Protein AF-0000000083316008 (afdb_homodimer)

Secondary structure (DSSP, 8-state):
--SEEEEE--S-HHHHTTHHHHHHHHHHHT-EEEEEEEEPPGGGS--SSS------HHHHHHHHHHHHHHHHHHHHHHHHTT-EEEEEEEES-HHHHHHHHHHHTT-SEEEEEE----SSTT--S-HHHHHHHHH--S-EEEEE-----/--SEEEEE--S-HHHHTTHHHHHHHHHHHT-EEEEEEEE--GGGS--SSS------HHHHHHHHHHHHHHHHHHHHHHHHTT-EEEEEEEES-HHHHHHHHHHHTT-SEEEEEE----SSS---S-HHHHHHHHH--S-EEEEE-----

Organism: NCBI:txid1204385

Foldseek 3Di:
DFAEEEQEDALDPQFCVQVVVVLVVCVVVVHEYEYEYEAEQPCVVPDPDPCSDCSPPVVSVVSQVVQQVSQVVVCVVSVVVVHHYDYYYYYDDQQVVSQVCCVVVVGQEYETEAECPPDDDDDQGDPNRVSCVVDPPHHYHYDYRPPPD/DFAEEEQEDALDPQFCVQVVVVLVVCVVVVHEYEYEYEAEQPCVVPDPDPCSPCSPPVVSVVSQVVQQVSQVVVCVVSVVVVHHYDYYYYYDDQQVVSQVCCVVVVGQEYETEAECPPDDDPPQGPPNRVSCVVDPPHHYHYDYRPPPD

Solvent-accessible surface area (backbone atoms only — not comparable to full-atom values): 16008 Å² total; per-residue (Å²): 132,47,52,27,35,35,31,63,40,80,86,45,73,54,35,51,66,32,48,66,57,49,50,53,49,27,64,56,52,66,12,35,36,36,39,33,32,59,45,64,62,63,70,81,65,64,64,88,71,79,80,66,67,75,71,42,66,64,56,56,48,50,50,51,50,51,49,44,54,55,35,44,51,52,26,51,57,36,41,75,69,73,31,54,52,40,58,45,75,48,76,35,61,54,48,62,46,52,54,50,50,35,58,75,66,61,40,41,29,39,42,35,37,23,44,45,56,74,67,78,83,78,50,30,48,37,70,55,51,44,46,40,62,48,62,52,87,47,34,32,39,39,33,56,36,73,72,78,124,130,48,53,27,36,36,30,63,40,79,86,44,72,54,35,50,66,32,47,68,58,49,51,53,48,27,63,55,53,67,12,37,35,36,40,32,34,61,44,64,61,61,69,80,65,64,62,87,68,80,76,65,67,74,68,42,67,63,56,54,49,48,51,50,50,51,51,45,53,55,35,44,51,51,25,51,56,35,42,74,69,71,32,53,50,41,59,44,76,46,76,36,60,54,48,62,46,54,53,50,48,35,59,74,67,61,39,41,27,40,41,34,37,24,44,47,55,77,65,91,64,83,51,30,48,39,70,56,52,44,47,39,62,47,63,51,85,46,34,34,40,38,34,56,36,73,71,78,124

pLDDT: mean 86.22, std 18.81, range [34.69, 98.94]

InterPro domains:
  IPR006015 Universal stress protein A family [PR01438] (2-20)
  IPR006015 Universal stress protein A family [PR01438] (104-116)
  IPR006015 Universal stress protein A family [PR01438] (122-144)
  IPR006016 UspA [PF00582] (1-144)
  IPR014729 Rossmann-like alpha/beta/alpha sandwich fold [G3DSA:3.40.50.620] (1-144)

Radius of gyration: 21.7 Å; Cα contacts (8 Å, |Δi|>4): 550; chains: 2; bounding box: 51×71×41 Å

Structure (mmCIF, N/CA/C/O backbone):
data_AF-0000000083316008-model_v1
#
loop_
_entity.id
_entity.type
_entity.pdbx_description
1 polymer 'Universal stress protein'
#
loop_
_atom_site.group_PDB
_atom_site.id
_atom_site.type_symbol
_atom_site.label_atom_id
_atom_site.label_alt_id
_atom_site.label_comp_id
_atom_site.label_asym_id
_atom_site.label_entity_id
_atom_site.label_seq_id
_atom_site.pdbx_PDB_ins_code
_atom_site.Cartn_x
_atom_site.Cartn_y
_atom_site.Cartn_z
_atom_site.occupancy
_atom_site.B_iso_or_equiv
_atom_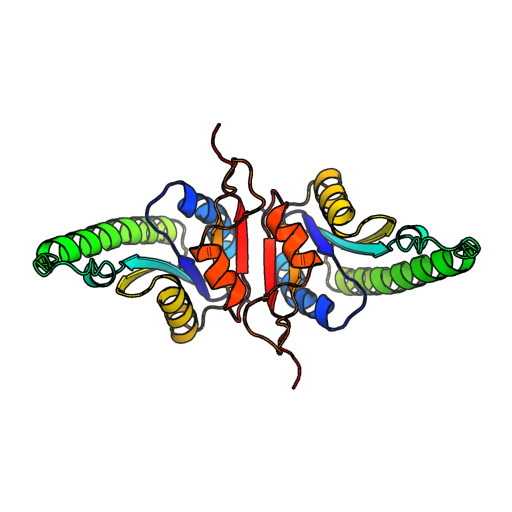site.auth_seq_id
_atom_site.auth_comp_id
_atom_site.auth_asym_id
_atom_site.auth_atom_id
_atom_site.pdbx_PDB_model_num
ATOM 1 N N . MET A 1 1 ? -14.281 -0.922 -6.809 1 92.69 1 MET A N 1
ATOM 2 C CA . MET A 1 1 ? -12.93 -0.471 -7.098 1 92.69 1 MET A CA 1
ATOM 3 C C . MET A 1 1 ? -11.938 -1.624 -6.992 1 92.69 1 MET A C 1
ATOM 5 O O . MET A 1 1 ? -11.141 -1.849 -7.906 1 92.69 1 MET A O 1
ATOM 9 N N . TYR A 1 2 ? -11.992 -2.449 -5.984 1 97.56 2 TYR A N 1
ATOM 10 C CA . TYR A 1 2 ? -11.086 -3.572 -5.781 1 97.56 2 TYR A CA 1
ATOM 11 C C . TYR A 1 2 ? -11.805 -4.898 -5.984 1 97.56 2 TYR A C 1
ATOM 13 O O . TYR A 1 2 ? -12.039 -5.641 -5.027 1 97.56 2 TYR A O 1
ATOM 21 N N . HIS A 1 3 ? -12 -5.266 -7.273 1 98.38 3 HIS A N 1
ATOM 22 C CA . HIS A 1 3 ? -12.766 -6.461 -7.613 1 98.38 3 HIS A CA 1
ATOM 23 C C . HIS A 1 3 ? -11.922 -7.719 -7.449 1 98.38 3 HIS A C 1
ATOM 25 O O . HIS A 1 3 ? -12.43 -8.758 -7.027 1 98.38 3 HIS A O 1
ATOM 31 N N . THR A 1 4 ? -10.703 -7.578 -7.816 1 98.88 4 THR A N 1
ATOM 32 C CA . THR A 1 4 ? -9.781 -8.703 -7.703 1 98.88 4 THR A CA 1
ATOM 33 C C . THR A 1 4 ? -8.531 -8.305 -6.918 1 98.88 4 THR A C 1
ATOM 35 O O . THR A 1 4 ? -7.84 -7.355 -7.285 1 98.88 4 THR A O 1
ATOM 38 N N . ILE A 1 5 ? -8.219 -9.023 -5.859 1 98.94 5 ILE A N 1
ATOM 39 C CA . ILE A 1 5 ? -7.055 -8.789 -5.008 1 98.94 5 ILE A CA 1
ATOM 40 C C . ILE A 1 5 ? -6.074 -9.953 -5.145 1 98.94 5 ILE A C 1
ATOM 42 O O . ILE A 1 5 ? -6.449 -11.117 -4.973 1 98.94 5 ILE A O 1
ATOM 46 N N . LEU A 1 6 ? -4.855 -9.633 -5.504 1 98.94 6 LEU A N 1
ATOM 47 C CA . LEU A 1 6 ? -3.793 -10.633 -5.566 1 98.94 6 LEU A CA 1
ATOM 48 C C . LEU A 1 6 ? -2.975 -10.633 -4.281 1 98.94 6 LEU A C 1
ATOM 50 O O . LEU A 1 6 ? -2.537 -9.578 -3.814 1 98.94 6 LEU A O 1
ATOM 54 N N . VAL A 1 7 ? -2.775 -11.82 -3.75 1 98.88 7 VAL A N 1
ATOM 55 C CA . VAL A 1 7 ? -2.051 -11.984 -2.494 1 98.88 7 VAL A CA 1
ATOM 56 C C . VAL A 1 7 ? -0.916 -12.984 -2.678 1 98.88 7 VAL A C 1
ATOM 58 O O . VAL A 1 7 ? -1.117 -14.195 -2.527 1 98.88 7 VAL A O 1
ATOM 61 N N . PRO A 1 8 ? 0.265 -12.453 -2.994 1 98.5 8 PRO A N 1
ATOM 62 C CA . PRO A 1 8 ? 1.419 -13.359 -3.018 1 98.5 8 PRO A CA 1
ATOM 63 C C . PRO A 1 8 ? 1.787 -13.883 -1.631 1 98.5 8 PRO A C 1
ATOM 65 O O . PRO A 1 8 ? 1.911 -13.094 -0.685 1 98.5 8 PRO A O 1
ATOM 68 N N . LEU A 1 9 ? 1.933 -15.195 -1.545 1 98.06 9 LEU A N 1
ATOM 69 C CA . LEU A 1 9 ? 2.273 -15.867 -0.297 1 98.06 9 LEU A CA 1
ATOM 70 C C . LEU A 1 9 ? 3.379 -16.891 -0.517 1 98.06 9 LEU A C 1
ATOM 72 O O . LEU A 1 9 ? 3.523 -17.422 -1.617 1 98.06 9 LEU A O 1
ATOM 76 N N . ASP A 1 10 ? 4.129 -17.156 0.588 1 94.56 10 ASP A N 1
ATOM 77 C CA . ASP A 1 10 ? 5.195 -18.141 0.486 1 94.56 10 ASP A CA 1
ATOM 78 C C . ASP A 1 10 ? 5.047 -19.219 1.554 1 94.56 10 ASP A C 1
ATOM 80 O O . ASP A 1 10 ? 5.961 -20.016 1.763 1 94.56 10 ASP A O 1
ATOM 84 N N . GLY A 1 11 ? 3.943 -19.188 2.264 1 95.56 11 GLY A N 1
ATOM 85 C CA . GLY A 1 11 ? 3.676 -20.188 3.291 1 95.56 11 GLY A CA 1
ATOM 86 C C . GLY A 1 11 ? 4.191 -19.781 4.66 1 95.56 11 GLY A C 1
ATOM 87 O O . GLY A 1 11 ? 3.979 -20.5 5.641 1 95.56 11 GLY A O 1
ATOM 88 N N . SER A 1 12 ? 4.859 -18.625 4.758 1 92.69 12 SER A N 1
ATOM 89 C CA . SER A 1 12 ? 5.402 -18.172 6.039 1 92.69 12 SER A CA 1
ATOM 90 C C . SER A 1 12 ? 4.363 -17.406 6.84 1 92.69 12 SER A C 1
ATOM 92 O O . SER A 1 12 ? 3.459 -16.797 6.27 1 92.69 12 SER A O 1
ATOM 94 N N . LYS A 1 13 ? 4.461 -17.453 8.125 1 93.06 13 LYS A N 1
ATOM 95 C CA . LYS A 1 13 ? 3.588 -16.703 9.008 1 93.06 13 LYS A CA 1
ATOM 96 C C . LYS A 1 13 ? 3.705 -15.203 8.75 1 93.06 13 LYS A C 1
ATOM 98 O O . LYS A 1 13 ? 2.727 -14.469 8.875 1 93.06 13 LYS A O 1
ATOM 103 N N . ARG A 1 14 ? 4.859 -14.852 8.359 1 90.81 14 ARG A N 1
ATOM 104 C CA . ARG A 1 14 ? 5.09 -13.445 8.062 1 90.81 14 ARG A CA 1
ATOM 105 C C . ARG A 1 14 ? 4.238 -12.984 6.883 1 90.81 14 ARG A C 1
ATOM 107 O O . ARG A 1 14 ? 3.584 -11.945 6.949 1 90.81 14 ARG A O 1
ATOM 114 N N . ALA A 1 15 ? 4.289 -13.75 5.824 1 94.31 15 ALA A N 1
ATOM 115 C CA . ALA A 1 15 ? 3.496 -13.406 4.648 1 94.31 15 ALA A CA 1
ATOM 116 C C . ALA A 1 15 ? 2.004 -13.414 4.969 1 94.31 15 ALA A C 1
ATOM 118 O O . ALA A 1 15 ? 1.243 -12.602 4.434 1 94.31 15 ALA A O 1
ATOM 119 N N . GLU A 1 16 ? 1.632 -14.258 5.887 1 96.75 16 GLU A N 1
ATOM 120 C CA . GLU A 1 16 ? 0.22 -14.438 6.211 1 96.75 16 GLU A CA 1
ATOM 121 C C . GLU A 1 16 ? -0.312 -13.25 7.012 1 96.75 16 GLU A C 1
ATOM 123 O O . GLU A 1 16 ? -1.525 -13.094 7.168 1 96.75 16 GLU A O 1
ATOM 128 N N . MET A 1 17 ? 0.53 -12.422 7.484 1 95.06 17 MET A N 1
ATOM 129 C CA . MET A 1 17 ? 0.102 -11.289 8.297 1 95.06 17 MET A CA 1
ATOM 130 C C . MET A 1 17 ? -0.78 -10.344 7.488 1 95.06 17 MET A C 1
ATOM 132 O O . MET A 1 17 ? -1.49 -9.508 8.055 1 95.06 17 MET A O 1
ATOM 136 N N . ILE A 1 18 ? -0.773 -10.484 6.191 1 97.06 18 ILE A N 1
ATOM 137 C CA . ILE A 1 18 ? -1.568 -9.625 5.316 1 97.06 18 ILE A CA 1
ATOM 138 C C . ILE A 1 18 ? -3.012 -10.125 5.281 1 97.06 18 ILE A C 1
ATOM 140 O O . ILE A 1 18 ? -3.916 -9.398 4.867 1 97.06 18 ILE A O 1
ATOM 144 N N . LEU A 1 19 ? -3.285 -11.359 5.715 1 98.31 19 LEU A N 1
ATOM 145 C CA . LEU A 1 19 ? -4.539 -12.039 5.434 1 98.31 19 LEU A CA 1
ATOM 146 C C . LEU A 1 19 ? -5.707 -11.344 6.121 1 98.31 19 LEU A C 1
ATOM 148 O O . LEU A 1 19 ? -6.777 -11.18 5.531 1 98.31 19 LEU A O 1
ATOM 152 N N . PRO A 1 20 ? -5.566 -10.867 7.398 1 98 20 PRO A N 1
ATOM 153 C CA . PRO A 1 20 ? -6.688 -10.133 7.992 1 98 20 PRO A CA 1
ATOM 154 C C . PRO A 1 20 ? -7.066 -8.891 7.195 1 98 20 PRO A C 1
ATOM 156 O O . PRO A 1 20 ? -8.25 -8.547 7.102 1 98 20 PRO A O 1
ATOM 159 N N . HIS A 1 21 ? -6.09 -8.227 6.641 1 98.25 21 HIS A N 1
ATOM 160 C CA . HIS A 1 21 ? -6.359 -7.055 5.812 1 98.25 21 HIS A CA 1
ATOM 161 C C . HIS A 1 21 ? -7.066 -7.441 4.52 1 98.25 21 HIS A C 1
ATOM 163 O O . HIS A 1 21 ? -7.996 -6.758 4.086 1 98.25 21 HIS A O 1
ATOM 169 N N . VAL A 1 22 ? -6.621 -8.523 3.928 1 98.81 22 VAL A N 1
ATOM 170 C CA . VAL A 1 22 ? -7.227 -9.023 2.695 1 98.81 22 VAL A CA 1
ATOM 171 C C . VAL A 1 22 ? -8.68 -9.422 2.953 1 98.81 22 VAL A C 1
ATOM 173 O O . VAL A 1 22 ? -9.562 -9.102 2.158 1 98.81 22 VAL A O 1
ATOM 176 N N . GLU A 1 23 ? -8.891 -10.055 4.074 1 98.75 23 GLU A N 1
ATOM 177 C CA . GLU A 1 23 ? -10.25 -10.438 4.445 1 98.75 23 GLU A CA 1
ATOM 178 C C . GLU A 1 23 ? -11.148 -9.211 4.59 1 98.75 23 GLU A C 1
ATOM 180 O O . GLU A 1 23 ? -12.258 -9.188 4.051 1 98.75 23 GLU A O 1
ATOM 185 N N . ALA A 1 24 ? -10.734 -8.258 5.293 1 98.56 24 ALA A N 1
ATOM 186 C CA . ALA A 1 24 ? -11.5 -7.027 5.5 1 98.56 24 ALA A CA 1
ATOM 187 C C . ALA A 1 24 ? -11.797 -6.34 4.168 1 98.56 24 ALA A C 1
ATOM 189 O O . ALA A 1 24 ? -12.93 -5.934 3.918 1 98.56 24 ALA A O 1
ATOM 190 N N . MET A 1 25 ? -10.773 -6.258 3.309 1 98.69 25 MET A N 1
ATOM 191 C CA . MET A 1 25 ? -10.938 -5.633 1.998 1 98.69 25 MET A CA 1
ATOM 192 C C . MET A 1 25 ? -11.93 -6.41 1.142 1 98.69 25 MET A C 1
ATOM 194 O O . MET A 1 25 ? -12.805 -5.82 0.506 1 98.69 25 MET A O 1
ATOM 198 N N . ALA A 1 26 ? -11.742 -7.684 1.143 1 98.75 26 ALA A N 1
ATOM 199 C CA . ALA A 1 26 ? -12.594 -8.531 0.306 1 98.75 26 ALA A CA 1
ATOM 200 C C . ALA A 1 26 ? -14.055 -8.422 0.729 1 98.75 26 ALA A C 1
ATOM 202 O O . ALA A 1 26 ? -14.953 -8.398 -0.117 1 98.75 26 ALA A O 1
ATOM 203 N N . HIS A 1 27 ? -14.266 -8.375 2.033 1 98.44 27 HIS A N 1
ATOM 204 C CA . HIS A 1 27 ? -15.633 -8.203 2.529 1 98.44 27 HIS A CA 1
ATOM 205 C C . HIS A 1 27 ? -16.188 -6.84 2.15 1 98.44 27 HIS A C 1
ATOM 207 O O . HIS A 1 27 ? -17.312 -6.734 1.664 1 98.44 27 HIS A O 1
ATOM 213 N N . ALA A 1 28 ? -15.445 -5.859 2.352 1 98.25 28 ALA A N 1
ATOM 214 C CA . ALA A 1 28 ? -15.906 -4.488 2.141 1 98.25 28 ALA A CA 1
ATOM 215 C C . ALA A 1 28 ? -16.219 -4.234 0.666 1 98.25 28 ALA A C 1
ATOM 217 O O . ALA A 1 28 ? -17.156 -3.514 0.335 1 98.25 28 ALA A O 1
ATOM 218 N N . PHE A 1 29 ? -15.445 -4.891 -0.216 1 98.5 29 PHE A N 1
ATOM 219 C CA . PHE A 1 29 ? -15.555 -4.57 -1.634 1 98.5 29 PHE A CA 1
ATOM 220 C C . PHE A 1 29 ? -16.156 -5.734 -2.408 1 98.5 29 PHE A C 1
ATOM 222 O O . PHE A 1 29 ? -16.297 -5.672 -3.631 1 98.5 29 PHE A O 1
ATOM 229 N N . GLN A 1 30 ? -16.438 -6.848 -1.621 1 98.5 30 GLN A N 1
ATOM 230 C CA . GLN A 1 30 ? -16.938 -8.062 -2.27 1 98.5 30 GLN A CA 1
ATOM 231 C C . GLN A 1 30 ? -15.969 -8.531 -3.357 1 98.5 30 GLN A C 1
ATOM 233 O O . GLN A 1 30 ? -16.391 -8.828 -4.477 1 98.5 30 GLN A O 1
ATOM 238 N N . SER A 1 31 ? -14.789 -8.58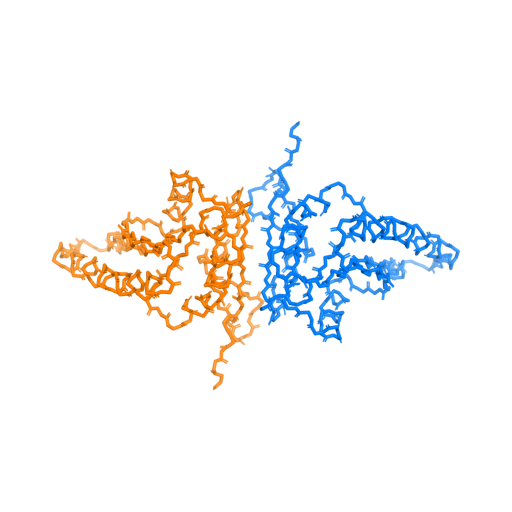6 -3.033 1 98.81 31 SER A N 1
ATOM 239 C CA . SER A 1 31 ? -13.711 -8.875 -3.973 1 98.81 31 SER A CA 1
ATOM 240 C C . SER A 1 31 ? -13.508 -10.383 -4.125 1 98.81 31 SER A C 1
ATOM 242 O O . SER A 1 31 ? -13.836 -11.156 -3.221 1 98.81 31 SER A O 1
ATOM 244 N N . LYS A 1 32 ? -12.969 -10.758 -5.289 1 98.88 32 LYS A N 1
ATOM 245 C CA . LYS A 1 32 ? -12.32 -12.055 -5.461 1 98.88 32 LYS A CA 1
ATOM 246 C C . LYS A 1 32 ? -10.859 -11.992 -5.02 1 98.88 32 LYS A C 1
ATOM 248 O O . LYS A 1 32 ? -10.148 -11.039 -5.336 1 98.88 32 LYS A O 1
ATOM 253 N N . VAL A 1 33 ? -10.461 -13 -4.281 1 98.94 33 VAL A N 1
ATOM 254 C CA . VAL A 1 33 ? -9.086 -13.039 -3.811 1 98.94 33 VAL A CA 1
ATOM 255 C C . VAL A 1 33 ? -8.32 -14.141 -4.543 1 98.94 33 VAL A C 1
ATOM 257 O O . VAL A 1 33 ? -8.805 -15.273 -4.656 1 98.94 33 VAL A O 1
ATOM 260 N N . ILE A 1 34 ? -7.172 -13.789 -5.082 1 98.94 34 ILE A N 1
ATOM 261 C CA . ILE A 1 34 ? -6.266 -14.766 -5.676 1 98.94 34 ILE A CA 1
ATOM 262 C C . ILE A 1 34 ? -5.043 -14.945 -4.781 1 98.94 34 ILE A C 1
ATOM 264 O O . ILE A 1 34 ? -4.227 -14.023 -4.645 1 98.94 34 ILE A O 1
ATOM 268 N N . PHE A 1 35 ? -4.977 -16.094 -4.152 1 98.94 35 PHE A N 1
ATOM 269 C CA . PHE A 1 35 ? -3.758 -16.469 -3.445 1 98.94 35 PHE A CA 1
ATOM 270 C C . PHE A 1 35 ? -2.727 -17.031 -4.41 1 98.94 35 PHE A C 1
ATOM 272 O O . PHE A 1 35 ? -3.014 -17.984 -5.141 1 98.94 35 PHE A O 1
ATOM 279 N N . LEU A 1 36 ? -1.545 -16.469 -4.391 1 98.94 36 LEU A N 1
ATOM 280 C CA . LEU A 1 36 ? -0.515 -16.891 -5.328 1 98.94 36 LEU A CA 1
ATOM 281 C C . LEU A 1 36 ? 0.75 -17.328 -4.594 1 98.94 36 LEU A C 1
ATOM 283 O O . LEU A 1 36 ? 1.229 -16.609 -3.709 1 98.94 36 LEU A O 1
ATOM 287 N N . GLN A 1 37 ? 1.243 -18.438 -4.918 1 98.75 37 GLN A N 1
ATOM 288 C CA . GLN A 1 37 ? 2.607 -18.812 -4.551 1 98.75 37 GLN A CA 1
ATOM 289 C C . GLN A 1 37 ? 3.436 -19.141 -5.789 1 98.75 37 GLN A C 1
ATOM 291 O O . GLN A 1 37 ? 2.994 -19.906 -6.648 1 98.75 37 GLN A O 1
ATOM 296 N N . VAL A 1 38 ? 4.547 -18.562 -5.844 1 97.75 38 VAL A N 1
ATOM 297 C CA . VAL A 1 38 ? 5.461 -18.766 -6.965 1 97.75 38 VAL A CA 1
ATOM 298 C C . VAL A 1 38 ? 6.613 -19.672 -6.531 1 97.75 38 VAL A C 1
ATOM 300 O O . VAL A 1 38 ? 7.254 -19.422 -5.508 1 97.75 38 VAL A O 1
ATOM 303 N N . ILE A 1 39 ? 6.824 -20.703 -7.227 1 94.94 39 ILE A N 1
ATOM 304 C CA . ILE A 1 39 ? 7.922 -21.625 -6.977 1 94.94 39 ILE A CA 1
ATOM 305 C C . ILE A 1 39 ? 9.055 -21.359 -7.965 1 94.94 39 ILE A C 1
ATOM 307 O O . ILE A 1 39 ? 8.867 -21.438 -9.18 1 94.94 39 ILE A O 1
ATOM 311 N N . GLU A 1 40 ? 10.172 -20.953 -7.434 1 87.88 40 GLU A N 1
ATOM 312 C CA . GLU A 1 40 ? 11.32 -20.703 -8.297 1 87.88 40 GLU A CA 1
ATOM 313 C C . GLU A 1 40 ? 12.008 -22 -8.711 1 87.88 40 GLU A C 1
ATOM 315 O O . GLU A 1 40 ? 12.32 -22.844 -7.859 1 87.88 40 GLU A O 1
ATOM 320 N N . PRO A 1 41 ? 12.219 -22.219 -10.047 1 76.31 41 PRO A N 1
ATOM 321 C CA . PRO A 1 41 ? 12.891 -23.438 -10.5 1 76.31 41 PRO A CA 1
ATOM 322 C C . PRO A 1 41 ? 14.344 -23.531 -10.039 1 76.31 41 PRO A C 1
ATOM 324 O O . PRO A 1 41 ? 14.992 -22.5 -9.852 1 76.31 41 PRO A O 1
ATOM 327 N N . ALA A 1 42 ? 14.789 -24.609 -9.398 1 61.62 42 ALA A N 1
ATOM 328 C CA . ALA A 1 42 ? 16.141 -24.891 -8.938 1 61.62 42 ALA A CA 1
ATOM 329 C C . ALA A 1 42 ? 17.188 -24.375 -9.938 1 61.62 42 ALA A C 1
ATOM 331 O O . ALA A 1 42 ? 18.297 -24.016 -9.547 1 61.62 42 ALA A O 1
ATOM 332 N N . ALA A 1 43 ? 16.891 -24.531 -11.219 1 56.81 43 ALA A N 1
ATOM 333 C CA . ALA A 1 43 ? 17.953 -24.281 -12.195 1 56.81 43 ALA A CA 1
ATOM 334 C C . ALA A 1 43 ? 18.453 -22.844 -12.102 1 56.81 43 ALA A C 1
ATOM 336 O O . ALA A 1 43 ? 19.531 -22.516 -12.594 1 56.81 43 ALA A O 1
ATOM 337 N N . SER A 1 44 ? 17.594 -21.969 -11.641 1 52.31 44 SER A N 1
ATOM 338 C CA . SER A 1 44 ? 18.078 -20.609 -11.578 1 52.31 44 SER A CA 1
ATOM 339 C C . SER A 1 44 ? 19.25 -20.469 -10.609 1 52.31 44 SER A C 1
ATOM 341 O O . SER A 1 44 ? 19.891 -19.422 -10.539 1 52.31 44 SER A O 1
ATOM 343 N N . LEU A 1 45 ? 19.531 -21.484 -9.781 1 47.5 45 LEU A N 1
ATOM 344 C CA . LEU A 1 45 ? 20.703 -21.562 -8.922 1 47.5 45 LEU A CA 1
ATOM 345 C C . LEU A 1 45 ? 21.859 -22.25 -9.641 1 47.5 45 LEU A C 1
ATOM 347 O O . LEU A 1 45 ? 22.078 -23.453 -9.477 1 47.5 45 LEU A O 1
ATOM 351 N N . VAL A 1 46 ? 22.094 -21.953 -10.883 1 44.78 46 VAL A N 1
ATOM 352 C CA . VAL A 1 46 ? 23.172 -22.594 -11.641 1 44.78 46 VAL A CA 1
ATOM 353 C C . VAL A 1 46 ? 24.516 -22.281 -11 1 44.78 46 VAL A C 1
ATOM 355 O O . VAL A 1 46 ? 24.922 -21.125 -10.93 1 44.78 46 VAL A O 1
ATOM 358 N N . THR A 1 47 ? 25.031 -22.906 -9.969 1 46.38 47 THR A N 1
ATOM 359 C CA . THR A 1 47 ? 26.469 -22.781 -9.734 1 46.38 47 THR A CA 1
ATOM 360 C C . THR A 1 47 ? 27.25 -23.25 -10.953 1 46.38 47 THR A C 1
ATOM 362 O O . THR A 1 47 ? 26.766 -24.062 -11.742 1 46.38 47 THR A O 1
ATOM 365 N N . PRO A 1 48 ? 28.328 -22.609 -11.438 1 45.38 48 PRO A N 1
ATOM 366 C CA . PRO A 1 48 ? 29.172 -23 -12.578 1 45.38 48 PRO A CA 1
ATOM 367 C C . PRO A 1 48 ? 29.453 -24.484 -12.633 1 45.38 48 PRO A C 1
ATOM 369 O O . PRO A 1 48 ? 30.062 -24.969 -13.586 1 45.38 48 PRO A O 1
ATOM 372 N N . TYR A 1 49 ? 29.953 -25.047 -11.484 1 45.81 49 TYR A N 1
ATOM 373 C CA . TYR A 1 49 ? 30.5 -26.391 -11.641 1 45.81 49 TYR A CA 1
ATOM 374 C C . TYR A 1 49 ? 29.453 -27.344 -12.195 1 45.81 49 TYR A C 1
ATOM 376 O O . TYR A 1 49 ? 28.25 -27.109 -12.062 1 45.81 49 TYR A O 1
ATOM 384 N N . ASP A 1 50 ? 29.828 -28.469 -12.969 1 40.94 50 ASP A N 1
ATOM 385 C CA . ASP A 1 50 ? 29.297 -29.469 -13.883 1 40.94 50 ASP A CA 1
ATOM 386 C C . ASP A 1 50 ? 27.953 -30 -13.398 1 40.94 50 ASP A C 1
ATOM 388 O O . ASP A 1 50 ? 27.078 -30.312 -14.211 1 40.94 50 ASP A O 1
ATOM 392 N N . MET A 1 51 ? 28 -30.797 -12.188 1 43 51 MET A N 1
ATOM 393 C CA . MET A 1 51 ? 26.938 -31.781 -12.023 1 43 51 MET A CA 1
ATOM 394 C C . MET A 1 51 ? 25.594 -31.109 -11.812 1 43 51 MET A C 1
ATOM 396 O O . MET A 1 51 ? 25.344 -30.531 -10.758 1 43 51 MET A O 1
ATOM 400 N N . VAL A 1 52 ? 25.219 -30.328 -12.71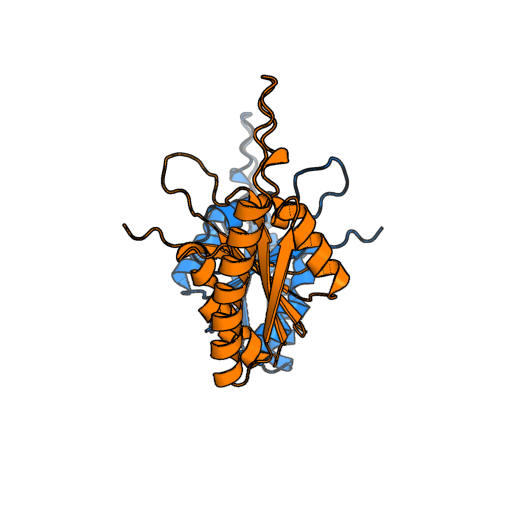1 1 46.69 52 VAL A N 1
ATOM 401 C CA . VAL A 1 52 ? 23.859 -29.766 -12.664 1 46.69 52 VAL A CA 1
ATOM 402 C C . VAL A 1 52 ? 22.906 -30.781 -12.07 1 46.69 52 VAL A C 1
ATOM 404 O O . VAL A 1 52 ? 22.625 -31.812 -12.672 1 46.69 52 VAL A O 1
ATOM 407 N N . PRO A 1 53 ? 23.078 -31.062 -10.789 1 46.06 53 PRO A N 1
ATOM 408 C CA . PRO A 1 53 ? 22.172 -32.125 -10.312 1 46.06 53 PRO A CA 1
ATOM 409 C C . PRO A 1 53 ? 20.781 -32 -10.914 1 46.06 53 PRO A C 1
ATOM 411 O O . PRO A 1 53 ? 20.391 -30.938 -11.398 1 46.06 53 PRO A O 1
ATOM 414 N N . TYR A 1 54 ? 20.109 -33.125 -11.383 1 44.31 54 TYR A N 1
ATOM 415 C CA . TYR A 1 54 ? 18.719 -33.5 -11.578 1 44.31 54 TYR A CA 1
ATOM 416 C C . TYR A 1 54 ? 17.812 -32.656 -10.68 1 44.31 54 TYR A C 1
ATOM 418 O O . TYR A 1 54 ? 17.719 -32.906 -9.477 1 44.31 54 TYR A O 1
ATOM 426 N N . TYR A 1 55 ? 18.047 -31.359 -10.586 1 51.78 55 TYR A N 1
ATOM 427 C CA . TYR A 1 55 ? 16.891 -30.688 -9.984 1 51.78 55 TYR A CA 1
ATOM 428 C C . TYR A 1 55 ? 15.617 -31.469 -10.234 1 51.78 55 TYR A C 1
ATOM 430 O O . TYR A 1 55 ? 15.219 -31.672 -11.383 1 51.78 55 TYR A O 1
ATOM 438 N N . ASP A 1 56 ? 15.453 -32.469 -9.297 1 64.25 56 ASP A N 1
ATOM 439 C CA . ASP A 1 56 ? 14.547 -33.625 -9.273 1 64.25 56 ASP A CA 1
ATOM 440 C C . ASP A 1 56 ? 13.102 -33.188 -9.492 1 64.25 56 ASP A C 1
ATOM 442 O O . ASP A 1 56 ? 12.578 -32.375 -8.727 1 64.25 56 ASP A O 1
ATOM 446 N N . ALA A 1 57 ? 12.703 -33.156 -10.766 1 72.44 57 ALA A N 1
ATOM 447 C CA . ALA A 1 57 ? 11.289 -33.031 -11.117 1 72.44 57 ALA A CA 1
ATOM 448 C C . ALA A 1 57 ? 10.398 -33.469 -9.961 1 72.44 57 ALA A C 1
ATOM 450 O O . ALA A 1 57 ? 9.352 -32.844 -9.719 1 72.44 57 ALA A O 1
ATOM 451 N N . GLU A 1 58 ? 11.023 -34.375 -9.266 1 78.88 58 GLU A N 1
ATOM 452 C CA . GLU A 1 58 ? 10.234 -34.875 -8.141 1 78.88 58 GLU A CA 1
ATOM 453 C C . GLU A 1 58 ? 10.172 -33.844 -7.016 1 78.88 58 GLU A C 1
ATOM 455 O O . GLU A 1 58 ? 9.133 -33.688 -6.383 1 78.88 58 GLU A O 1
ATOM 460 N N . LEU A 1 59 ? 11.266 -33.188 -6.77 1 83 59 LEU A N 1
ATOM 461 C CA . LEU A 1 59 ? 11.297 -32.188 -5.707 1 83 59 LEU A CA 1
ATOM 462 C C . LEU A 1 59 ? 10.438 -31 -6.074 1 83 59 LEU A C 1
ATOM 464 O O . LEU A 1 59 ? 9.711 -30.469 -5.23 1 83 59 LEU A O 1
ATOM 468 N N . ALA A 1 60 ? 10.586 -30.609 -7.281 1 83.19 60 ALA A N 1
ATOM 469 C CA . ALA A 1 60 ? 9.766 -29.5 -7.754 1 83.19 60 ALA A CA 1
ATOM 470 C C . ALA A 1 60 ? 8.273 -29.828 -7.633 1 83.19 60 ALA A C 1
ATOM 472 O O . ALA A 1 60 ? 7.48 -28.984 -7.211 1 83.19 60 ALA A O 1
ATOM 473 N N . GLU A 1 61 ? 7.957 -31 -8.008 1 87.94 61 GLU A N 1
ATOM 474 C CA . GLU A 1 61 ? 6.57 -31.438 -7.906 1 87.94 61 GLU A CA 1
ATOM 475 C C . GLU A 1 61 ? 6.105 -31.453 -6.449 1 87.94 61 GLU A C 1
ATOM 477 O O . GLU A 1 61 ? 4.953 -31.141 -6.156 1 87.94 61 GLU A O 1
ATOM 482 N N . GLN A 1 62 ? 6.988 -31.859 -5.625 1 91.31 62 GLN A N 1
ATOM 483 C CA . GLN A 1 62 ? 6.664 -31.859 -4.203 1 91.31 62 GLN A CA 1
ATOM 484 C C . GLN A 1 62 ? 6.395 -30.453 -3.699 1 91.31 62 GLN A C 1
ATOM 486 O O . GLN A 1 62 ? 5.449 -30.219 -2.938 1 91.31 62 GLN A O 1
ATOM 491 N N . TRP A 1 63 ? 7.16 -29.531 -4.113 1 92.94 63 TRP A N 1
ATOM 492 C CA . TRP A 1 63 ? 6.973 -28.156 -3.703 1 92.94 63 TRP A CA 1
ATOM 493 C C . TRP A 1 63 ? 5.66 -27.594 -4.242 1 92.94 63 TRP A C 1
ATOM 495 O O . TRP A 1 63 ? 4.941 -26.891 -3.533 1 92.94 63 TRP A O 1
ATOM 505 N N . VAL A 1 64 ? 5.402 -27.938 -5.449 1 94.62 64 VAL A N 1
ATOM 506 C CA . VAL A 1 64 ? 4.16 -27.484 -6.07 1 94.62 64 VAL A CA 1
ATOM 507 C C . VAL A 1 64 ? 2.967 -28.047 -5.297 1 94.62 64 VAL A C 1
ATOM 509 O O . VAL A 1 64 ? 2.018 -27.312 -4.996 1 94.62 64 VAL A O 1
ATOM 512 N N . ASN A 1 65 ? 3.051 -29.297 -4.992 1 95.88 65 ASN A N 1
ATOM 513 C CA . ASN A 1 65 ? 1.959 -29.938 -4.266 1 95.88 65 ASN A CA 1
ATOM 514 C C . ASN A 1 65 ? 1.789 -29.344 -2.871 1 95.88 65 ASN A C 1
ATOM 516 O O . ASN A 1 65 ? 0.664 -29.141 -2.406 1 95.88 65 ASN A O 1
ATOM 520 N N . GLU A 1 66 ? 2.83 -29.078 -2.223 1 97.12 66 GLU A N 1
ATOM 521 C CA . GLU A 1 66 ? 2.775 -28.453 -0.905 1 97.12 66 GLU A CA 1
ATOM 522 C C . GLU A 1 66 ? 2.152 -27.062 -0.979 1 97.12 66 GLU A C 1
ATOM 524 O O . GLU A 1 66 ? 1.313 -26.703 -0.149 1 97.12 66 GLU A O 1
ATOM 529 N N . ALA A 1 67 ? 2.553 -26.328 -1.972 1 98.06 67 ALA A N 1
ATOM 530 C CA . ALA A 1 67 ? 2 -24.984 -2.17 1 98.06 67 ALA A CA 1
ATOM 531 C C . ALA A 1 67 ? 0.505 -25.047 -2.467 1 98.06 67 ALA A C 1
ATOM 533 O O . ALA A 1 67 ? -0.275 -24.25 -1.93 1 98.06 67 ALA A O 1
ATOM 534 N N . ARG A 1 68 ? 0.151 -25.984 -3.297 1 98.12 68 ARG A N 1
ATOM 535 C CA . ARG A 1 68 ? -1.255 -26.141 -3.658 1 98.12 68 ARG A CA 1
ATOM 536 C C . ARG A 1 68 ? -2.098 -26.5 -2.438 1 98.12 68 ARG A C 1
ATOM 538 O O . ARG A 1 68 ? -3.174 -25.938 -2.234 1 98.12 68 ARG A O 1
ATOM 545 N N . THR A 1 69 ? -1.59 -27.422 -1.669 1 98.44 69 THR A N 1
ATOM 546 C CA . THR A 1 69 ? -2.297 -27.812 -0.456 1 98.44 69 THR A CA 1
ATOM 547 C C . THR A 1 69 ? -2.459 -26.625 0.488 1 98.44 69 THR A C 1
ATOM 549 O O . THR A 1 69 ? -3.553 -26.391 1.002 1 98.44 69 THR A O 1
ATOM 552 N N . TYR A 1 70 ? -1.403 -25.906 0.692 1 98.69 70 TYR A N 1
ATOM 553 C CA . TYR A 1 70 ? -1.401 -24.734 1.543 1 98.69 70 TYR A CA 1
ATOM 554 C C . TYR A 1 70 ? -2.428 -23.703 1.062 1 98.69 70 TYR A C 1
ATOM 556 O O . TYR A 1 70 ? -3.311 -23.297 1.819 1 98.69 70 TYR A O 1
ATOM 564 N N . LEU A 1 71 ? -2.432 -23.359 -0.233 1 98.81 71 LEU A N 1
ATOM 565 C CA . LEU A 1 71 ? -3.285 -22.297 -0.763 1 98.81 71 LEU A CA 1
ATOM 566 C C . LEU A 1 71 ? -4.738 -22.75 -0.841 1 98.81 71 LEU A C 1
ATOM 568 O O . LEU A 1 71 ? -5.656 -21.953 -0.658 1 98.81 71 LEU A O 1
ATOM 572 N N . THR A 1 72 ? -4.918 -24.047 -1.123 1 98.69 72 THR A N 1
ATOM 573 C CA . THR A 1 72 ? -6.281 -24.562 -1.163 1 98.69 72 THR A CA 1
ATOM 574 C C . THR A 1 72 ? -6.922 -24.5 0.222 1 98.69 72 THR A C 1
ATOM 576 O O . THR A 1 72 ? -8.117 -24.25 0.349 1 98.69 72 THR A O 1
ATOM 579 N N . GLY A 1 73 ? -6.117 -24.75 1.224 1 98.75 73 GLY A N 1
ATOM 580 C CA . GLY A 1 73 ? -6.602 -24.531 2.578 1 98.75 73 GLY A CA 1
ATOM 581 C C . GLY A 1 73 ? -7.078 -23.109 2.828 1 98.75 73 GLY A C 1
ATOM 582 O O . GLY A 1 73 ? -8.164 -22.906 3.381 1 98.75 73 GLY A O 1
ATOM 583 N N . LEU A 1 74 ? -6.336 -22.188 2.416 1 98.81 74 LEU A N 1
ATOM 584 C CA . LEU A 1 74 ? -6.699 -20.781 2.561 1 98.81 74 LEU A CA 1
ATOM 585 C C . LEU A 1 74 ? -7.949 -20.469 1.749 1 98.81 74 LEU A C 1
ATOM 587 O O . LEU A 1 74 ? -8.836 -19.75 2.223 1 98.81 74 LEU A O 1
ATOM 591 N N . GLU A 1 75 ? -7.961 -20.969 0.532 1 98.75 75 GLU A N 1
ATOM 592 C CA . GLU A 1 75 ? -9.141 -20.797 -0.315 1 98.75 75 GLU A CA 1
ATOM 593 C C . GLU A 1 75 ? -10.406 -21.266 0.402 1 98.75 75 GLU A C 1
ATOM 595 O O . GLU A 1 75 ? -11.414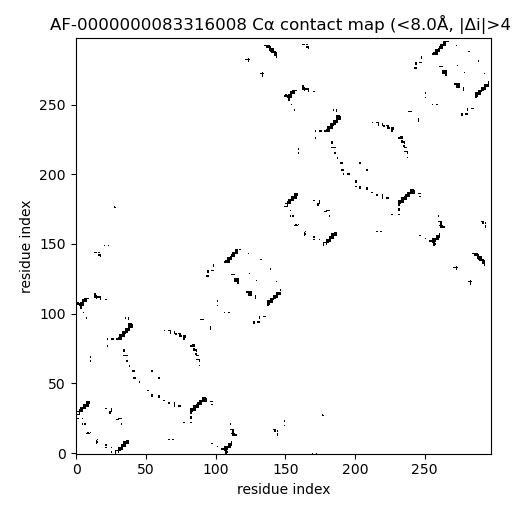 -20.562 0.402 1 98.75 75 GLU A O 1
ATOM 600 N N . GLY A 1 76 ? -10.328 -22.422 0.987 1 98.69 76 GLY A N 1
ATOM 601 C CA . GLY A 1 76 ? -11.453 -22.953 1.739 1 98.69 76 GLY A CA 1
ATOM 602 C C . GLY A 1 76 ? -11.852 -22.078 2.912 1 98.69 76 GLY A C 1
ATOM 603 O O . GLY A 1 76 ? -13.039 -21.828 3.141 1 98.69 76 GLY A O 1
ATOM 604 N N . GLU A 1 77 ? -10.883 -21.594 3.656 1 98.69 77 GLU A N 1
ATOM 605 C CA . GLU A 1 77 ? -11.141 -20.703 4.793 1 98.69 77 GLU A CA 1
ATOM 606 C C . GLU A 1 77 ? -11.875 -19.438 4.359 1 98.69 77 GLU A C 1
ATOM 608 O O . GLU A 1 77 ? -12.812 -19 5.035 1 98.69 77 GLU A O 1
ATOM 613 N N . PHE A 1 78 ? -11.461 -18.906 3.271 1 98.88 78 PHE A N 1
ATOM 614 C CA . PHE A 1 78 ? -12.086 -17.672 2.795 1 98.88 78 PHE A CA 1
ATOM 615 C C . PHE A 1 78 ? -13.484 -17.953 2.256 1 98.88 78 PHE A C 1
ATOM 617 O O . PHE A 1 78 ? -14.406 -17.172 2.459 1 98.88 78 PHE A O 1
ATOM 624 N N . ARG A 1 79 ? -13.672 -19.047 1.614 1 98.38 79 ARG A N 1
ATOM 625 C CA . ARG A 1 79 ? -14.992 -19.422 1.116 1 98.38 79 ARG A CA 1
ATOM 626 C C . ARG A 1 79 ? -15.984 -19.594 2.264 1 98.38 79 ARG A C 1
ATOM 628 O O . ARG A 1 79 ? -17.156 -19.219 2.143 1 98.38 79 ARG A O 1
ATOM 635 N N . GLU A 1 80 ? -15.523 -20.094 3.326 1 98.44 80 GLU A N 1
ATOM 636 C CA . GLU A 1 80 ? -16.359 -20.234 4.508 1 98.44 80 GLU A CA 1
ATOM 637 C C . GLU A 1 80 ? -16.812 -18.875 5.035 1 98.44 80 GLU A C 1
ATOM 639 O O . GLU A 1 80 ? -17.859 -18.766 5.672 1 98.44 80 GLU A O 1
ATOM 644 N N . LYS A 1 81 ? -16 -18 4.75 1 98.44 81 LYS A N 1
ATOM 645 C CA . LYS A 1 81 ? -16.328 -16.641 5.168 1 98.44 81 LYS A CA 1
ATOM 646 C C . LYS A 1 81 ? -17.078 -15.891 4.078 1 98.44 81 LYS A C 1
ATOM 648 O O . LYS A 1 81 ? -17.188 -14.664 4.125 1 98.44 81 LYS A O 1
ATOM 653 N N . LYS A 1 82 ? -17.406 -16.625 3.02 1 98.5 82 LYS A N 1
ATOM 654 C CA . LYS A 1 82 ? -18.203 -16.109 1.913 1 98.5 82 LYS A CA 1
ATOM 655 C C . LYS A 1 82 ? -17.406 -15.156 1.045 1 98.5 82 LYS A C 1
ATOM 657 O O . LYS A 1 82 ? -17.938 -14.18 0.514 1 98.5 82 LYS A O 1
ATOM 662 N N . ILE A 1 83 ? -16.172 -15.383 0.99 1 98.81 83 ILE A N 1
ATOM 663 C CA . ILE A 1 83 ? -15.297 -14.641 0.1 1 98.81 83 ILE A CA 1
ATOM 664 C C . ILE A 1 83 ? -14.867 -15.531 -1.066 1 98.81 83 ILE A C 1
ATOM 666 O O . ILE A 1 83 ? -14.383 -16.641 -0.861 1 98.81 83 ILE A O 1
ATOM 670 N N . GLU A 1 84 ? -15.117 -15.031 -2.271 1 98.81 84 GLU A N 1
ATOM 671 C CA . GLU A 1 84 ? -14.602 -15.75 -3.434 1 98.81 84 GLU A CA 1
ATOM 672 C C . GLU A 1 84 ? -13.078 -15.773 -3.432 1 98.81 84 GLU A C 1
ATOM 674 O O . GLU A 1 84 ? -12.43 -14.734 -3.279 1 98.81 84 GLU A O 1
ATOM 679 N N . ALA A 1 85 ? -12.531 -16.969 -3.51 1 98.88 85 ALA A N 1
ATOM 680 C CA . ALA A 1 85 ? -11.078 -17.109 -3.469 1 98.88 85 ALA A CA 1
ATOM 681 C C . ALA A 1 85 ? -10.602 -18.219 -4.406 1 98.88 85 ALA A C 1
ATOM 683 O O . ALA A 1 85 ? -11.336 -19.172 -4.672 1 98.88 85 ALA A O 1
ATOM 684 N N . GLN A 1 86 ? -9.367 -18.016 -4.906 1 98.75 86 GLN A N 1
ATOM 685 C CA . GLN A 1 86 ? -8.734 -18.969 -5.809 1 98.75 86 GLN A CA 1
ATOM 686 C C . GLN A 1 86 ? -7.27 -19.188 -5.441 1 98.75 86 GLN A C 1
ATOM 688 O O . GLN A 1 86 ? -6.555 -18.219 -5.141 1 98.75 86 GLN A O 1
ATOM 693 N N . ALA A 1 87 ? -6.898 -20.453 -5.418 1 98.81 87 ALA A N 1
ATOM 694 C CA . ALA A 1 87 ? -5.496 -20.812 -5.215 1 98.81 87 ALA A CA 1
ATOM 695 C C . ALA A 1 87 ? -4.77 -20.969 -6.547 1 98.81 87 ALA A C 1
ATOM 697 O O . ALA A 1 87 ? -5.219 -21.703 -7.43 1 98.81 87 ALA A O 1
ATOM 698 N N . VAL A 1 88 ? -3.646 -20.25 -6.672 1 98.75 88 VAL A N 1
ATOM 699 C CA . VAL A 1 88 ? -2.846 -20.328 -7.891 1 98.75 88 VAL A CA 1
ATOM 700 C C . VAL A 1 88 ? -1.388 -20.609 -7.531 1 98.75 88 VAL A C 1
ATOM 702 O O . VAL A 1 88 ? -0.815 -19.938 -6.668 1 98.75 88 VAL A O 1
ATOM 705 N N . VAL A 1 89 ? -0.804 -21.609 -8.109 1 98.5 89 VAL A N 1
ATOM 706 C CA . VAL A 1 89 ? 0.619 -21.906 -7.988 1 98.5 89 VAL A CA 1
ATOM 707 C C . VAL A 1 89 ? 1.288 -21.797 -9.359 1 98.5 89 VAL A C 1
ATOM 709 O O . VAL A 1 89 ? 0.817 -22.375 -10.336 1 98.5 89 VAL A O 1
ATOM 712 N N . GLU A 1 90 ? 2.26 -21.031 -9.406 1 97.38 90 GLU A N 1
ATOM 713 C CA . GLU A 1 90 ? 3.008 -20.859 -10.648 1 97.38 90 GLU A CA 1
ATOM 714 C C . GLU A 1 90 ? 4.504 -21.047 -10.422 1 97.38 90 GLU A C 1
ATOM 716 O O . GLU A 1 90 ? 4.996 -20.875 -9.305 1 97.38 90 GLU A O 1
ATOM 721 N N . GLN A 1 91 ? 5.211 -21.406 -11.531 1 94.5 91 GLN A N 1
ATOM 722 C CA . GLN A 1 91 ? 6.664 -21.531 -11.492 1 94.5 91 GLN A CA 1
ATOM 723 C C . GLN A 1 91 ? 7.336 -20.422 -12.289 1 94.5 91 GLN A C 1
ATOM 725 O O . GLN A 1 91 ? 6.848 -20.031 -13.352 1 94.5 91 GLN A O 1
ATOM 730 N N . GLY A 1 92 ? 8.383 -19.859 -11.773 1 94.88 92 GLY A N 1
ATOM 731 C CA . GLY A 1 92 ? 9.117 -18.797 -12.438 1 94.88 92 GLY A CA 1
ATOM 732 C C . GLY A 1 92 ? 9.758 -17.812 -11.477 1 94.88 92 GLY A C 1
ATOM 733 O O . GLY A 1 92 ? 9.742 -18.031 -10.266 1 94.88 92 GLY A O 1
ATOM 734 N N . PRO A 1 93 ? 10.492 -16.812 -12.047 1 95.94 93 PRO A N 1
ATOM 735 C CA . PRO A 1 93 ? 11 -15.758 -11.164 1 95.94 93 PRO A CA 1
ATOM 736 C C . PRO A 1 93 ? 9.891 -15.055 -10.383 1 95.94 93 PRO A C 1
ATOM 738 O O . PRO A 1 93 ? 8.891 -14.625 -10.969 1 95.94 93 PRO A O 1
ATOM 741 N N . VAL A 1 94 ? 10.023 -14.906 -9.156 1 96.25 94 VAL A N 1
ATOM 742 C CA . VAL A 1 94 ? 8.945 -14.602 -8.219 1 96.25 94 VAL A CA 1
ATOM 743 C C . VAL A 1 94 ? 8.312 -13.258 -8.57 1 96.25 94 VAL A C 1
ATOM 745 O O . VAL A 1 94 ? 7.113 -13.188 -8.859 1 96.25 94 VAL A O 1
ATOM 748 N N . VAL A 1 95 ? 9.109 -12.195 -8.695 1 96.38 95 VAL A N 1
ATOM 749 C CA . VAL A 1 95 ? 8.578 -10.859 -8.906 1 96.38 95 VAL A CA 1
ATOM 750 C C . VAL A 1 95 ? 7.898 -10.781 -10.273 1 96.38 95 VAL A C 1
ATOM 752 O O . VAL A 1 95 ? 6.762 -10.305 -10.383 1 96.38 95 VAL A O 1
ATOM 755 N N . ARG A 1 96 ? 8.57 -11.273 -11.258 1 97.31 96 ARG A N 1
ATOM 756 C CA . ARG A 1 96 ? 8.016 -11.258 -12.602 1 97.31 96 ARG A CA 1
ATOM 757 C C . ARG A 1 96 ? 6.703 -12.031 -12.664 1 97.31 96 ARG A C 1
ATOM 759 O O . ARG A 1 96 ? 5.734 -11.578 -13.281 1 97.31 96 ARG A O 1
ATOM 766 N N . THR A 1 97 ? 6.703 -13.164 -12.055 1 98.19 97 THR A N 1
ATOM 767 C CA . THR A 1 97 ? 5.516 -14.008 -12.086 1 98.19 97 THR A CA 1
ATOM 768 C C . THR A 1 97 ? 4.352 -13.344 -11.359 1 98.19 97 THR A C 1
ATOM 770 O O . THR A 1 97 ? 3.215 -13.383 -11.836 1 98.19 97 THR A O 1
ATOM 773 N N . ILE A 1 98 ? 4.613 -12.688 -10.234 1 98.44 98 ILE A N 1
ATOM 774 C CA . ILE A 1 98 ? 3.58 -11.961 -9.508 1 98.44 98 ILE A CA 1
ATOM 775 C C . ILE A 1 98 ? 2.965 -10.898 -10.414 1 98.44 98 ILE A C 1
ATOM 777 O O . ILE A 1 98 ? 1.74 -10.789 -10.516 1 98.44 98 ILE A O 1
ATOM 781 N N . LEU A 1 99 ? 3.811 -10.188 -11.102 1 97.81 99 LEU A N 1
ATOM 782 C CA . LEU A 1 99 ? 3.35 -9.094 -11.953 1 97.81 99 LEU A CA 1
ATOM 783 C C . LEU A 1 99 ? 2.625 -9.633 -13.18 1 97.81 99 LEU A C 1
ATOM 785 O O . LEU A 1 99 ? 1.636 -9.047 -13.625 1 97.81 99 LEU A O 1
ATOM 789 N N . ASP A 1 100 ? 3.094 -10.75 -13.727 1 98.38 100 ASP A N 1
ATOM 790 C CA . ASP A 1 100 ? 2.432 -11.391 -14.859 1 98.38 100 ASP A CA 1
ATOM 791 C C . ASP A 1 100 ? 1.026 -11.859 -14.484 1 98.38 100 ASP A C 1
ATOM 793 O O . ASP A 1 100 ? 0.078 -11.664 -15.25 1 98.38 100 ASP A O 1
ATOM 797 N N . VAL A 1 101 ? 0.897 -12.438 -13.312 1 98.62 101 VAL A N 1
ATOM 798 C CA . VAL A 1 101 ? -0.407 -12.898 -12.844 1 98.62 101 VAL A CA 1
ATOM 799 C C . VAL A 1 101 ? -1.322 -11.703 -12.602 1 98.62 101 VAL A C 1
ATOM 801 O O . VAL A 1 101 ? -2.504 -11.734 -12.953 1 98.62 101 VAL A O 1
ATOM 804 N N . ALA A 1 102 ? -0.782 -10.688 -12.023 1 98.38 102 ALA A N 1
ATOM 805 C CA . ALA A 1 102 ? -1.573 -9.477 -11.797 1 98.38 102 ALA A CA 1
ATOM 806 C C . ALA A 1 102 ? -2.15 -8.945 -13.102 1 98.38 102 ALA A C 1
ATOM 808 O O . ALA A 1 102 ? -3.311 -8.531 -13.156 1 98.38 102 ALA A O 1
ATOM 809 N N . GLU A 1 103 ? -1.335 -8.938 -14.117 1 97.94 103 GLU A N 1
ATOM 810 C CA . GLU A 1 103 ? -1.768 -8.453 -15.422 1 97.94 103 GLU A CA 1
ATOM 811 C C . GLU A 1 103 ? -2.812 -9.375 -16.047 1 97.94 103 GLU A C 1
ATOM 813 O O . GLU A 1 103 ? -3.887 -8.93 -16.453 1 97.94 103 GLU A O 1
ATOM 818 N N . ARG A 1 104 ? -2.48 -10.641 -16.047 1 98.31 104 ARG A N 1
ATOM 819 C CA . ARG A 1 104 ? -3.332 -11.641 -16.688 1 98.31 104 ARG A CA 1
ATOM 820 C C . ARG A 1 104 ? -4.707 -11.688 -16.031 1 98.31 104 ARG A C 1
ATOM 822 O O . ARG A 1 104 ? -5.723 -11.828 -16.703 1 98.31 104 ARG A O 1
ATOM 829 N N . GLU A 1 105 ? -4.738 -11.57 -14.742 1 98.31 105 GLU A N 1
ATOM 830 C CA . GLU A 1 105 ? -5.984 -11.703 -13.992 1 98.31 105 GLU A CA 1
ATOM 831 C C . GLU A 1 105 ? -6.652 -10.344 -13.789 1 98.31 105 GLU A C 1
ATOM 833 O O . GLU A 1 105 ? -7.645 -10.234 -13.062 1 98.31 105 GLU A O 1
ATOM 838 N N . GLN A 1 106 ? -6.023 -9.266 -14.383 1 97.69 106 GLN A N 1
ATOM 839 C CA . GLN A 1 106 ? -6.559 -7.906 -14.289 1 97.69 106 GLN A CA 1
ATOM 840 C C . GLN A 1 106 ? -6.809 -7.508 -12.836 1 97.69 106 GLN A C 1
ATOM 842 O O . GLN A 1 106 ? -7.891 -7.023 -12.5 1 97.69 106 GLN A O 1
ATOM 847 N N . VAL A 1 107 ? -5.816 -7.746 -11.992 1 97.94 107 VAL A N 1
ATOM 848 C CA . VAL A 1 107 ? -5.863 -7.484 -10.562 1 97.94 107 VAL A CA 1
ATOM 849 C C . VAL A 1 107 ? -5.977 -5.98 -10.312 1 97.94 107 VAL A C 1
ATOM 851 O O . VAL A 1 107 ? -5.301 -5.188 -10.969 1 97.94 107 VAL A O 1
ATOM 854 N N . ASP A 1 108 ? -6.816 -5.625 -9.305 1 98 108 ASP A N 1
ATOM 855 C CA . ASP A 1 108 ? -7.027 -4.223 -8.969 1 98 108 ASP A CA 1
ATOM 856 C C . ASP A 1 108 ? -6.16 -3.801 -7.789 1 98 108 ASP A C 1
ATOM 858 O O . ASP A 1 108 ? -5.953 -2.607 -7.559 1 98 108 ASP A O 1
ATOM 862 N N . LEU A 1 109 ? -5.66 -4.77 -7.082 1 98.5 109 LEU A N 1
ATOM 863 C CA . LEU A 1 109 ? -4.883 -4.539 -5.871 1 98.5 109 LEU A CA 1
ATOM 864 C C . LEU A 1 109 ? -3.949 -5.711 -5.594 1 98.5 109 LEU A C 1
ATOM 866 O O . LEU A 1 109 ? -4.359 -6.871 -5.676 1 98.5 109 LEU A O 1
ATOM 870 N N . ILE A 1 110 ? -2.709 -5.418 -5.355 1 98.56 110 ILE A N 1
ATOM 871 C CA . ILE A 1 110 ? -1.791 -6.398 -4.789 1 98.56 110 ILE A CA 1
ATOM 872 C C . ILE A 1 110 ? -1.595 -6.117 -3.299 1 98.56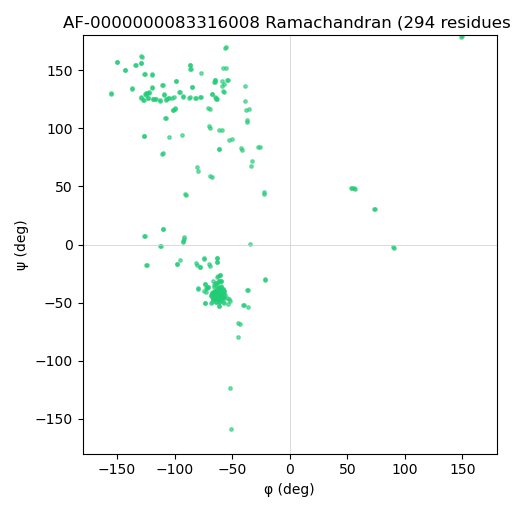 110 ILE A C 1
ATOM 874 O O . ILE A 1 110 ? -1.303 -4.984 -2.908 1 98.56 110 ILE A O 1
ATOM 878 N N . ALA A 1 111 ? -1.816 -7.121 -2.479 1 98.62 111 ALA A N 1
ATOM 879 C CA . ALA A 1 111 ? -1.667 -6.992 -1.03 1 98.62 111 ALA A CA 1
ATOM 880 C C . ALA A 1 111 ? -0.586 -7.934 -0.505 1 98.62 111 ALA A C 1
ATOM 882 O O . ALA A 1 111 ? -0.637 -9.141 -0.741 1 98.62 111 ALA A O 1
ATOM 883 N N . MET A 1 112 ? 0.374 -7.348 0.2 1 96.31 112 MET A N 1
ATOM 884 C CA . MET A 1 112 ? 1.452 -8.203 0.686 1 96.31 112 MET A CA 1
ATOM 885 C C . MET A 1 112 ? 2.035 -7.664 1.986 1 96.31 112 MET A C 1
ATOM 887 O O . MET A 1 112 ? 1.859 -6.488 2.307 1 96.31 112 MET A O 1
ATOM 891 N N . ALA A 1 113 ? 2.658 -8.625 2.711 1 94 113 ALA A N 1
ATOM 892 C CA . ALA A 1 113 ? 3.42 -8.266 3.904 1 94 113 ALA A CA 1
ATOM 893 C C . ALA A 1 113 ? 4.91 -8.18 3.6 1 94 113 ALA A C 1
ATOM 895 O O . ALA A 1 113 ? 5.43 -8.938 2.779 1 94 113 ALA A O 1
ATOM 896 N N . SER A 1 114 ? 5.57 -7.191 4.199 1 83.31 114 SER A N 1
ATOM 897 C CA . SER A 1 114 ? 7.008 -7.027 4.004 1 83.31 114 SER A CA 1
ATOM 898 C C . SER A 1 114 ? 7.762 -7.141 5.324 1 83.31 114 SER A C 1
ATOM 900 O O . SER A 1 114 ? 7.191 -6.914 6.391 1 83.31 114 SER A O 1
ATOM 902 N N . HIS A 1 115 ? 9.039 -7.742 5.215 1 72.25 115 HIS A N 1
ATOM 903 C CA . HIS A 1 115 ? 9.922 -7.887 6.371 1 72.25 115 HIS A CA 1
ATOM 904 C C . HIS A 1 115 ? 10.445 -6.531 6.836 1 72.25 115 HIS A C 1
ATOM 906 O O . HIS A 1 115 ? 10.664 -5.633 6.023 1 72.25 115 HIS A O 1
ATOM 912 N N . GLY A 1 116 ? 10.047 -6.199 8.062 1 57.62 116 GLY A N 1
ATOM 913 C CA . GLY A 1 116 ? 10.883 -5.113 8.555 1 57.62 116 GLY A CA 1
ATOM 914 C C . GLY A 1 116 ? 12.234 -5.578 9.07 1 57.62 116 GLY A C 1
ATOM 915 O O . GLY A 1 116 ? 12.312 -6.551 9.828 1 57.62 116 GLY A O 1
ATOM 916 N N . ARG A 1 117 ? 13.219 -6.242 8.094 1 50.25 117 ARG A N 1
ATOM 917 C CA . ARG A 1 117 ? 14.438 -6.672 8.766 1 50.25 117 ARG A CA 1
ATOM 918 C C . ARG A 1 117 ? 14.828 -5.695 9.875 1 50.25 117 ARG A C 1
ATOM 920 O O . ARG A 1 117 ? 14.758 -4.48 9.695 1 50.25 117 ARG A O 1
ATOM 927 N N . THR A 1 118 ? 14.781 -6.34 11.102 1 47.94 118 THR A N 1
ATOM 928 C CA . THR A 1 118 ? 15.242 -5.637 12.289 1 47.94 118 THR A CA 1
ATOM 929 C C . THR A 1 118 ? 16.656 -5.105 12.094 1 47.94 118 THR A C 1
ATOM 931 O O . THR A 1 118 ? 17.172 -4.363 12.93 1 47.94 118 THR A O 1
ATOM 934 N N . GLY A 1 119 ? 17.594 -6.137 11.617 1 43.75 119 GLY A N 1
ATOM 935 C CA . GLY A 1 119 ? 18.938 -5.656 11.883 1 43.75 119 GLY A CA 1
ATOM 936 C C . GLY A 1 119 ? 19.188 -4.262 11.344 1 43.75 119 GLY A C 1
ATOM 937 O O . GLY A 1 119 ? 18.312 -3.391 11.422 1 43.75 119 GLY A O 1
ATOM 938 N N . LEU A 1 120 ? 20.25 -4.238 10.492 1 45.56 120 LEU A N 1
ATOM 939 C CA . LEU A 1 120 ? 20.656 -2.918 10.031 1 45.56 120 LEU A CA 1
ATOM 940 C C . LEU A 1 120 ? 19.5 -2.176 9.391 1 45.56 120 LEU A C 1
ATOM 942 O O . LEU A 1 120 ? 18.578 -2.801 8.852 1 45.56 120 LEU A O 1
ATOM 946 N N . ALA A 1 121 ? 19.438 -0.821 9.398 1 45.97 121 ALA A N 1
ATOM 947 C CA . ALA A 1 121 ? 18.5 0.305 9.305 1 45.97 121 ALA A CA 1
ATOM 948 C C . ALA A 1 121 ? 17.5 0.092 8.18 1 45.97 121 ALA A C 1
ATOM 950 O O . ALA A 1 121 ? 16.297 0.278 8.375 1 45.97 121 ALA A O 1
ATOM 951 N N . ARG A 1 122 ? 17.781 0.316 6.879 1 50.25 122 ARG A N 1
ATOM 952 C CA . ARG A 1 122 ? 17.156 1.083 5.812 1 50.25 122 ARG A CA 1
ATOM 953 C C . ARG A 1 122 ? 16.25 0.195 4.965 1 50.25 122 ARG A C 1
ATOM 955 O O . ARG A 1 122 ? 15.633 0.664 4.008 1 50.25 122 ARG A O 1
ATOM 962 N N . VAL A 1 123 ? 16.406 -1.212 5.156 1 55 123 VAL A N 1
ATOM 963 C CA . VAL A 1 123 ? 15.695 -1.87 4.062 1 55 123 VAL A CA 1
ATOM 964 C C . VAL A 1 123 ? 14.383 -2.459 4.578 1 55 123 VAL A C 1
ATOM 966 O O . VAL A 1 123 ? 14.391 -3.412 5.359 1 55 123 VAL A O 1
ATOM 969 N N . PHE A 1 124 ? 13.289 -1.786 4.52 1 61.66 124 PHE A N 1
ATOM 970 C CA . PHE A 1 124 ? 11.945 -2.076 4.992 1 61.66 124 PHE A CA 1
ATOM 971 C C . PHE A 1 124 ? 11.305 -3.188 4.164 1 61.66 124 PHE A C 1
ATOM 973 O O . PHE A 1 124 ? 10.414 -3.891 4.641 1 61.66 124 PHE A O 1
ATOM 980 N N . TYR A 1 125 ? 11.938 -3.395 2.99 1 70.12 125 TYR A N 1
ATOM 981 C CA . TYR A 1 125 ? 11.227 -4.344 2.143 1 70.12 125 TYR A CA 1
ATOM 982 C C . TYR A 1 125 ? 12.133 -5.496 1.727 1 70.12 125 TYR A C 1
ATOM 984 O O . TYR A 1 125 ? 13.297 -5.281 1.389 1 70.12 125 TYR A O 1
ATOM 992 N N . GLY A 1 126 ? 11.625 -6.707 1.956 1 80.19 126 GLY A N 1
ATOM 993 C CA . GLY A 1 126 ? 12.312 -7.805 1.293 1 80.19 126 GLY A CA 1
ATOM 994 C C . GLY A 1 126 ? 12.422 -7.621 -0.209 1 80.19 126 GLY A C 1
ATOM 995 O O . GLY A 1 126 ? 11.797 -6.719 -0.776 1 80.19 126 GLY A O 1
ATOM 996 N N . SER A 1 127 ? 13.148 -8.406 -0.741 1 85.44 127 SER A N 1
ATOM 997 C CA . SER A 1 127 ? 13.484 -8.266 -2.154 1 85.44 127 SER A CA 1
ATOM 998 C C . SER A 1 127 ? 12.242 -8.398 -3.031 1 85.44 127 SER A C 1
ATOM 1000 O O . SER A 1 127 ? 12.125 -7.734 -4.062 1 85.44 127 SER A O 1
ATOM 1002 N N . ILE A 1 128 ? 11.312 -9.234 -2.586 1 90.75 128 ILE A N 1
ATOM 1003 C CA . ILE A 1 128 ? 10.109 -9.438 -3.395 1 90.75 128 ILE A CA 1
ATOM 1004 C C . ILE A 1 128 ? 9.211 -8.203 -3.301 1 90.75 128 ILE A C 1
ATOM 1006 O O . ILE A 1 128 ? 8.781 -7.664 -4.32 1 90.75 128 ILE A O 1
ATOM 1010 N N . ALA A 1 129 ? 8.953 -7.785 -2.066 1 90.44 129 ALA A N 1
ATOM 1011 C CA . ALA A 1 129 ? 8.148 -6.578 -1.903 1 90.44 129 ALA A CA 1
ATOM 1012 C C . ALA A 1 129 ? 8.789 -5.391 -2.625 1 90.44 129 ALA A C 1
ATOM 1014 O O . ALA A 1 129 ? 8.094 -4.625 -3.301 1 90.44 129 ALA A O 1
ATOM 1015 N N . ALA A 1 130 ? 10.078 -5.285 -2.555 1 86.5 130 ALA A N 1
ATOM 1016 C CA . ALA A 1 130 ? 10.797 -4.207 -3.23 1 86.5 130 ALA A CA 1
ATOM 1017 C C . ALA A 1 130 ? 10.633 -4.305 -4.746 1 86.5 130 ALA A C 1
ATOM 1019 O O . ALA A 1 130 ? 10.406 -3.295 -5.418 1 86.5 130 ALA A O 1
ATOM 1020 N N . GLY A 1 131 ? 10.812 -5.523 -5.266 1 89.12 131 GLY A N 1
ATOM 1021 C CA . GLY A 1 131 ? 10.648 -5.734 -6.695 1 89.12 131 GLY A CA 1
ATOM 1022 C C . GLY A 1 131 ? 9.258 -5.398 -7.195 1 89.12 131 GLY A C 1
ATOM 1023 O O . GLY A 1 131 ? 9.109 -4.758 -8.234 1 89.12 131 GLY A O 1
ATOM 1024 N N . VAL A 1 132 ? 8.219 -5.809 -6.434 1 92.88 132 VAL A N 1
ATOM 1025 C CA . VAL A 1 132 ? 6.84 -5.527 -6.812 1 92.88 132 VAL A CA 1
ATOM 1026 C C . VAL A 1 132 ? 6.574 -4.023 -6.715 1 92.88 132 VAL A C 1
ATOM 1028 O O . VAL A 1 132 ? 5.984 -3.434 -7.621 1 92.88 132 VAL A O 1
ATOM 1031 N N . LEU A 1 133 ? 7.062 -3.467 -5.672 1 88.62 133 LEU A N 1
ATOM 1032 C CA . LEU A 1 133 ? 6.906 -2.033 -5.465 1 88.62 133 LEU A CA 1
ATOM 1033 C C . LEU A 1 133 ? 7.504 -1.244 -6.621 1 88.62 133 LEU A C 1
ATOM 1035 O O . LEU A 1 133 ? 6.922 -0.256 -7.074 1 88.62 133 LEU A O 1
ATOM 1039 N N . ASN A 1 134 ? 8.547 -1.634 -7.137 1 86.12 134 ASN A N 1
ATOM 1040 C CA . ASN A 1 134 ? 9.281 -0.912 -8.172 1 86.12 134 ASN A CA 1
ATOM 1041 C C . ASN A 1 134 ? 8.641 -1.077 -9.539 1 86.12 134 ASN A C 1
ATOM 1043 O O . ASN A 1 134 ? 8.82 -0.237 -10.422 1 86.12 134 ASN A O 1
ATOM 1047 N N . GLN A 1 135 ? 7.82 -2.148 -9.617 1 88.94 135 GLN A N 1
ATOM 1048 C CA . GLN A 1 135 ? 7.434 -2.488 -10.984 1 88.94 135 GLN A CA 1
ATOM 1049 C C . GLN A 1 135 ? 5.914 -2.516 -11.133 1 88.94 135 GLN A C 1
ATOM 1051 O O . GLN A 1 135 ? 5.398 -2.49 -12.25 1 88.94 135 GLN A O 1
ATOM 1056 N N . ALA A 1 136 ? 5.242 -2.6 -10.031 1 88.81 136 ALA A N 1
ATOM 1057 C CA . ALA A 1 136 ? 3.793 -2.756 -10.109 1 88.81 136 ALA A CA 1
ATOM 1058 C C . ALA A 1 136 ? 3.143 -1.517 -10.719 1 88.81 136 ALA A C 1
ATOM 1060 O O . ALA A 1 136 ? 3.557 -0.39 -10.438 1 88.81 136 ALA A O 1
ATOM 1061 N N . ASP A 1 137 ? 2.139 -1.673 -11.523 1 88.38 137 ASP A N 1
ATOM 1062 C CA . ASP A 1 137 ? 1.373 -0.594 -12.141 1 88.38 137 ASP A CA 1
ATOM 1063 C C . ASP A 1 137 ? -0.032 -0.509 -11.547 1 88.38 137 ASP A C 1
ATOM 1065 O O . ASP A 1 137 ? -0.937 0.058 -12.164 1 88.38 137 ASP A O 1
ATOM 1069 N N . ARG A 1 138 ? -0.206 -1.19 -10.453 1 92.5 138 ARG A N 1
ATOM 1070 C CA . ARG A 1 138 ? -1.494 -1.222 -9.773 1 92.5 138 ARG A CA 1
ATOM 1071 C C . ARG A 1 138 ? -1.334 -0.897 -8.289 1 92.5 138 ARG A C 1
ATOM 1073 O O . ARG A 1 138 ? -0.229 -0.97 -7.746 1 92.5 138 ARG A O 1
ATOM 1080 N N . PRO A 1 139 ? -2.439 -0.539 -7.66 1 96.62 139 PRO A N 1
ATOM 1081 C CA . PRO A 1 139 ? -2.393 -0.235 -6.227 1 96.62 139 PRO A CA 1
ATOM 1082 C C . PRO A 1 139 ? -1.784 -1.368 -5.406 1 96.62 139 PRO A C 1
ATOM 1084 O O . PRO A 1 139 ? -1.987 -2.543 -5.719 1 96.62 139 PRO A O 1
ATOM 1087 N N . LEU A 1 140 ? -1.025 -0.975 -4.422 1 96.31 140 LEU A N 1
ATOM 1088 C CA . LEU A 1 140 ? -0.386 -1.918 -3.51 1 96.31 140 LEU A CA 1
ATOM 1089 C C . LEU A 1 140 ? -0.78 -1.63 -2.064 1 96.31 140 LEU A C 1
ATOM 1091 O O . LEU A 1 140 ? -0.708 -0.485 -1.613 1 96.31 140 LEU A O 1
ATOM 1095 N N . LEU A 1 141 ? -1.27 -2.625 -1.394 1 97.69 141 LEU A N 1
ATOM 1096 C CA . LEU A 1 141 ? -1.434 -2.59 0.055 1 97.69 141 LEU A CA 1
ATOM 1097 C C . LEU A 1 141 ? -0.297 -3.33 0.75 1 97.69 141 LEU A C 1
ATOM 1099 O O . LEU A 1 141 ? -0.128 -4.535 0.558 1 97.69 141 LEU A O 1
ATOM 1103 N N . LEU A 1 142 ? 0.481 -2.594 1.537 1 95.25 142 LEU A N 1
ATOM 1104 C CA . LEU A 1 142 ? 1.65 -3.148 2.209 1 95.25 142 LEU A CA 1
ATOM 1105 C C . LEU A 1 142 ? 1.512 -3.035 3.725 1 95.25 142 LEU A C 1
ATOM 1107 O O . LEU A 1 142 ? 1.057 -2.008 4.234 1 95.25 142 LEU A O 1
ATOM 1111 N N . ILE A 1 143 ? 1.848 -4.121 4.395 1 93.88 143 ILE A N 1
ATOM 1112 C CA . ILE A 1 143 ? 1.95 -4.035 5.848 1 93.88 143 ILE A CA 1
ATOM 1113 C C . ILE A 1 143 ? 3.318 -4.539 6.297 1 93.88 143 ILE A C 1
ATOM 1115 O O . ILE A 1 143 ? 3.967 -5.316 5.59 1 93.88 143 ILE A O 1
ATOM 1119 N N . ARG A 1 144 ? 3.82 -3.949 7.363 1 86.25 144 ARG A N 1
ATOM 1120 C CA . ARG A 1 144 ? 5.074 -4.418 7.945 1 86.25 144 ARG A CA 1
ATOM 1121 C C . ARG A 1 144 ? 4.824 -5.539 8.945 1 86.25 144 ARG A C 1
ATOM 1123 O O . ARG A 1 144 ? 3.932 -5.441 9.789 1 86.25 144 ARG A O 1
ATOM 1130 N N . SER A 1 145 ? 5.613 -6.633 8.617 1 76.12 145 SER A N 1
ATOM 1131 C CA . SER A 1 145 ? 5.523 -7.758 9.547 1 76.12 145 SER A CA 1
ATOM 1132 C C . SER A 1 145 ? 6.172 -7.418 10.883 1 76.12 145 SER A C 1
ATOM 1134 O O . SER A 1 145 ? 7.211 -6.762 10.93 1 76.12 145 SER A O 1
ATOM 1136 N N . GLN A 1 146 ? 5.488 -7.086 11.961 1 61.75 146 GLN A N 1
ATOM 1137 C CA . GLN A 1 146 ? 6.078 -6.816 13.273 1 61.75 146 GLN A CA 1
ATOM 1138 C C . GLN A 1 146 ? 6.809 -8.047 13.805 1 61.75 146 GLN A C 1
ATOM 1140 O O . GLN A 1 146 ? 6.375 -9.18 13.586 1 61.75 146 GLN A O 1
ATOM 1145 N N . SER A 1 147 ? 8.234 -8.031 13.602 1 49.34 147 SER A N 1
ATOM 1146 C CA . SER A 1 147 ? 9.008 -9.102 14.211 1 49.34 147 SER A CA 1
ATOM 1147 C C . SER A 1 147 ? 8.453 -9.477 15.586 1 49.34 147 SER A C 1
ATOM 1149 O O . SER A 1 147 ? 8.055 -8.594 16.359 1 49.34 147 SER A O 1
ATOM 1151 N N . ASP A 1 148 ? 7.82 -10.57 15.773 1 41.53 148 ASP A N 1
ATOM 1152 C CA . ASP A 1 148 ? 7.777 -11.148 17.109 1 41.53 148 ASP A CA 1
ATOM 1153 C C . ASP A 1 148 ? 9.141 -11.062 17.797 1 41.53 148 ASP A C 1
ATOM 1155 O O . ASP A 1 148 ? 10.141 -11.531 17.25 1 41.53 14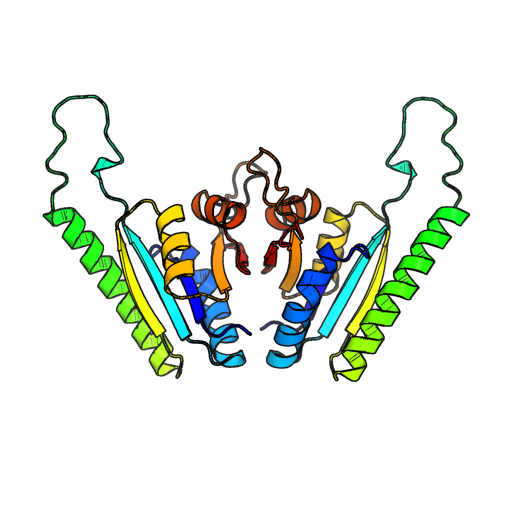8 ASP A O 1
ATOM 1159 N N . ASN A 1 149 ? 9.516 -9.93 18.422 1 35.25 149 ASN A N 1
ATOM 1160 C CA . ASN A 1 149 ? 10.477 -10.312 19.453 1 35.25 149 ASN A CA 1
ATOM 1161 C C . ASN A 1 149 ? 10.039 -11.586 20.188 1 35.25 149 ASN A C 1
ATOM 1163 O O . ASN A 1 149 ? 8.859 -11.75 20.5 1 35.25 149 ASN A O 1
ATOM 1167 N N . MET B 1 1 ? -11.703 -2.025 10.352 1 92.62 1 MET B N 1
ATOM 1168 C CA . MET B 1 1 ? -10.258 -2.195 10.242 1 92.62 1 MET B CA 1
ATOM 1169 C C . MET B 1 1 ? -9.586 -0.875 9.883 1 92.62 1 MET B C 1
ATOM 1171 O O . MET B 1 1 ? -8.617 -0.475 10.539 1 92.62 1 MET B O 1
ATOM 1175 N N . TYR B 1 2 ? -10.078 -0.109 8.969 1 97.5 2 TYR B N 1
ATOM 1176 C CA . TYR B 1 2 ? -9.5 1.161 8.539 1 97.5 2 TYR B CA 1
ATOM 1177 C C . TYR B 1 2 ? -10.375 2.33 8.969 1 97.5 2 TYR B C 1
ATOM 1179 O O . TYR B 1 2 ? -11.008 2.98 8.133 1 97.5 2 TYR B O 1
ATOM 1187 N N . HIS B 1 3 ? -10.273 2.695 10.273 1 98.38 3 HIS B N 1
ATOM 1188 C CA . HIS B 1 3 ? -11.133 3.73 10.844 1 98.38 3 HIS B CA 1
ATOM 1189 C C . HIS B 1 3 ? -10.625 5.125 10.484 1 98.38 3 HIS B C 1
ATOM 1191 O O . HIS B 1 3 ? -11.414 6.039 10.25 1 98.38 3 HIS B O 1
ATOM 1197 N N . THR B 1 4 ? -9.344 5.234 10.477 1 98.88 4 THR B N 1
ATOM 1198 C CA . THR B 1 4 ? -8.727 6.512 10.148 1 98.88 4 THR B CA 1
ATOM 1199 C C . THR B 1 4 ? -7.695 6.344 9.039 1 98.88 4 THR B C 1
ATOM 1201 O O . THR B 1 4 ? -6.754 5.555 9.172 1 98.88 4 THR B O 1
ATOM 1204 N N . ILE B 1 5 ? -7.828 7.078 7.949 1 98.94 5 ILE B N 1
ATOM 1205 C CA . ILE B 1 5 ? -6.926 7.055 6.805 1 98.94 5 ILE B CA 1
ATOM 1206 C C . ILE B 1 5 ? -6.188 8.391 6.699 1 98.94 5 ILE B C 1
ATOM 1208 O O . ILE B 1 5 ? -6.812 9.453 6.672 1 98.94 5 ILE B O 1
ATOM 1212 N N . LEU B 1 6 ? -4.879 8.312 6.703 1 98.94 6 LEU B N 1
ATOM 1213 C CA . LEU B 1 6 ? -4.055 9.5 6.496 1 98.94 6 LEU B CA 1
ATOM 1214 C C . LEU B 1 6 ? -3.643 9.625 5.031 1 98.94 6 LEU B C 1
ATOM 1216 O O . LEU B 1 6 ? -3.154 8.664 4.434 1 98.94 6 LEU B O 1
ATOM 1220 N N . VAL B 1 7 ? -3.834 10.805 4.512 1 98.88 7 VAL B N 1
ATOM 1221 C CA . VAL B 1 7 ? -3.531 11.07 3.107 1 98.88 7 VAL B CA 1
ATOM 1222 C C . VAL B 1 7 ? -2.605 12.281 2.996 1 98.88 7 VAL B C 1
ATOM 1224 O O . VAL B 1 7 ? -3.07 13.422 2.943 1 98.88 7 VAL B O 1
ATOM 1227 N N . PRO B 1 8 ? -1.302 12 2.947 1 98.5 8 PRO B N 1
ATOM 1228 C CA . PRO B 1 8 ? -0.385 13.102 2.668 1 98.5 8 PRO B CA 1
ATOM 1229 C C . PRO B 1 8 ? -0.53 13.648 1.249 1 98.5 8 PRO B C 1
ATOM 1231 O O . PRO B 1 8 ? -0.534 12.875 0.286 1 98.5 8 PRO B O 1
ATOM 1234 N N . LEU B 1 9 ? -0.663 14.961 1.173 1 98.06 9 LEU B N 1
ATOM 1235 C CA . LEU B 1 9 ? -0.821 15.648 -0.103 1 98.06 9 LEU B CA 1
ATOM 1236 C C . LEU B 1 9 ? 0.086 16.875 -0.174 1 98.06 9 LEU B C 1
ATOM 1238 O O . LEU B 1 9 ? 0.439 17.453 0.856 1 98.06 9 LEU B O 1
ATOM 1242 N N . ASP B 1 10 ? 0.411 17.234 -1.438 1 94.56 10 ASP B N 1
ATOM 1243 C CA . ASP B 1 10 ? 1.257 18.406 -1.613 1 94.56 10 ASP B CA 1
ATOM 1244 C C . ASP B 1 10 ? 0.612 19.406 -2.568 1 94.56 10 ASP B C 1
ATOM 1246 O O . ASP B 1 10 ? 1.259 20.359 -3.004 1 94.56 10 ASP B O 1
ATOM 1250 N N . GLY B 1 11 ? -0.618 19.156 -2.949 1 95.5 11 GLY B N 1
ATOM 1251 C CA . GLY B 1 11 ? -1.347 20.047 -3.834 1 95.5 11 GLY B CA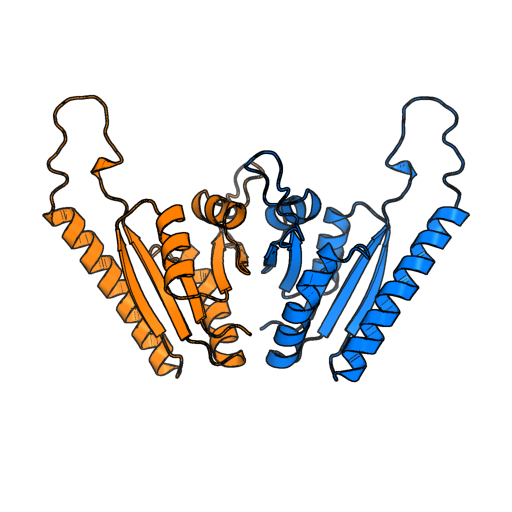 1
ATOM 1252 C C . GLY B 1 11 ? -1.16 19.719 -5.305 1 95.5 11 GLY B C 1
ATOM 1253 O O . GLY B 1 11 ? -1.763 20.359 -6.168 1 95.5 11 GLY B O 1
ATOM 1254 N N . SER B 1 12 ? -0.331 18.703 -5.609 1 92.69 12 SER B N 1
ATOM 1255 C CA . SER B 1 12 ? -0.088 18.344 -7.004 1 92.69 12 SER B CA 1
ATOM 1256 C C . SER B 1 12 ? -1.14 17.359 -7.508 1 92.69 12 SER B C 1
ATOM 1258 O O . SER B 1 12 ? -1.713 16.594 -6.723 1 92.69 12 SER B O 1
ATOM 1260 N N . LYS B 1 13 ? -1.413 17.391 -8.766 1 93 13 LYS B N 1
ATOM 1261 C CA . LYS B 1 13 ? -2.336 16.453 -9.391 1 93 13 LYS B CA 1
ATOM 1262 C C . LYS B 1 13 ? -1.864 15.008 -9.211 1 93 13 LYS B C 1
ATOM 1264 O O . LYS B 1 13 ? -2.68 14.094 -9.086 1 93 13 LYS B O 1
ATOM 1269 N N . ARG B 1 14 ? -0.612 14.898 -9.172 1 90.69 14 ARG B N 1
ATOM 1270 C CA . ARG B 1 14 ? -0.04 13.57 -8.984 1 90.69 14 ARG B CA 1
ATOM 1271 C C . ARG B 1 14 ? -0.424 12.992 -7.625 1 90.69 14 ARG B C 1
ATOM 1273 O O . ARG B 1 14 ? -0.86 11.844 -7.531 1 90.69 14 ARG B O 1
ATOM 1280 N N . ALA B 1 15 ? -0.228 13.789 -6.602 1 94.25 15 ALA B N 1
ATOM 1281 C CA . ALA B 1 15 ? -0.582 13.336 -5.258 1 94.25 15 ALA B CA 1
ATOM 1282 C C . ALA B 1 15 ? -2.076 13.047 -5.152 1 94.25 15 ALA B C 1
ATOM 1284 O O . ALA B 1 15 ? -2.488 12.117 -4.449 1 94.25 15 ALA B O 1
ATOM 1285 N N . GLU B 1 16 ? -2.848 13.773 -5.906 1 96.69 16 GLU B N 1
ATOM 1286 C CA . GLU B 1 16 ? -4.301 13.664 -5.82 1 96.69 16 GLU B CA 1
ATOM 1287 C C . GLU B 1 16 ? -4.797 12.383 -6.477 1 96.69 16 GLU B C 1
ATOM 1289 O O . GLU B 1 16 ? -5.949 11.992 -6.293 1 96.69 16 GLU B O 1
ATOM 1294 N N . MET B 1 17 ? -3.973 11.711 -7.191 1 95 17 MET B N 1
ATOM 1295 C CA . MET B 1 17 ? -4.383 10.492 -7.879 1 95 17 MET B CA 1
ATOM 1296 C C . MET B 1 17 ? -4.805 9.422 -6.879 1 95 17 MET B C 1
ATOM 1298 O O . MET B 1 17 ? -5.477 8.453 -7.246 1 95 17 MET B O 1
ATOM 1302 N N . ILE B 1 18 ? -4.465 9.594 -5.629 1 97 18 ILE B N 1
ATOM 1303 C CA . ILE B 1 18 ? -4.805 8.633 -4.586 1 97 18 ILE B CA 1
ATOM 1304 C C . ILE B 1 18 ? -6.25 8.844 -4.141 1 97 18 ILE B C 1
ATOM 1306 O O . ILE B 1 18 ? -6.844 7.969 -3.508 1 97 18 ILE B O 1
ATOM 1310 N N . LEU B 1 19 ? -6.855 10 -4.445 1 98.31 19 LEU B N 1
ATOM 1311 C CA . LEU B 1 19 ? -8.094 10.438 -3.809 1 98.31 19 LEU B CA 1
ATOM 1312 C C . LEU B 1 19 ? -9.25 9.508 -4.164 1 98.31 19 LEU B C 1
ATOM 1314 O O . LEU B 1 19 ? -10.062 9.164 -3.305 1 98.31 19 LEU B O 1
ATOM 1318 N N . PRO B 1 20 ? -9.383 9.031 -5.445 1 97.94 20 PRO B N 1
ATOM 1319 C CA . PRO B 1 20 ? -10.469 8.086 -5.727 1 97.94 20 PRO B CA 1
ATOM 1320 C C . PRO B 1 20 ? -10.367 6.809 -4.887 1 97.94 20 PRO B C 1
ATOM 1322 O O . PRO B 1 20 ? -11.383 6.254 -4.477 1 97.94 20 PRO B O 1
ATOM 1325 N N . HIS B 1 21 ? -9.156 6.367 -4.652 1 98.19 21 HIS B N 1
ATOM 1326 C CA . HIS B 1 21 ? -8.953 5.188 -3.816 1 98.19 21 HIS B CA 1
ATOM 1327 C C . HIS B 1 21 ? -9.336 5.469 -2.367 1 98.19 21 HIS B C 1
ATOM 1329 O O . HIS B 1 21 ? -9.961 4.629 -1.712 1 98.19 21 HIS B O 1
ATOM 1335 N N . VAL B 1 22 ? -8.961 6.629 -1.893 1 98.81 22 VAL B N 1
ATOM 1336 C CA . VAL B 1 22 ? -9.281 7.027 -0.526 1 98.81 22 VAL B CA 1
ATOM 1337 C C . VAL B 1 22 ? -10.797 7.133 -0.358 1 98.81 22 VAL B C 1
ATOM 1339 O O . VAL B 1 22 ? -11.344 6.676 0.646 1 98.81 22 VAL B O 1
ATOM 1342 N N . GLU B 1 23 ? -11.422 7.684 -1.361 1 98.75 23 GLU B N 1
ATOM 1343 C CA . GLU B 1 23 ? -12.883 7.793 -1.325 1 98.75 23 GLU B CA 1
ATOM 1344 C C . GLU B 1 23 ? -13.531 6.414 -1.25 1 98.75 23 GLU B C 1
ATOM 1346 O O . GLU B 1 23 ? -14.414 6.184 -0.423 1 98.75 23 GLU B O 1
ATOM 1351 N N . ALA B 1 24 ? -13.156 5.535 -2.066 1 98.56 24 ALA B N 1
ATOM 1352 C CA . ALA B 1 24 ? -13.695 4.18 -2.084 1 98.56 24 ALA B CA 1
ATOM 1353 C C . ALA B 1 24 ? -13.477 3.482 -0.745 1 98.56 24 ALA B C 1
ATOM 1355 O O . ALA B 1 24 ? -14.398 2.871 -0.196 1 98.56 24 ALA B O 1
ATOM 1356 N N . MET B 1 25 ? -12.258 3.619 -0.207 1 98.62 25 MET B N 1
ATOM 1357 C CA . MET B 1 25 ? -11.922 3.012 1.077 1 98.62 25 MET B CA 1
ATOM 1358 C C . MET B 1 25 ? -12.766 3.605 2.197 1 98.62 25 MET B C 1
ATOM 1360 O O . MET B 1 25 ? -13.305 2.871 3.031 1 98.62 25 MET B O 1
ATOM 1364 N N . ALA B 1 26 ? -12.844 4.898 2.189 1 98.75 26 ALA B N 1
ATOM 1365 C CA . ALA B 1 26 ? -13.578 5.582 3.252 1 98.75 26 ALA B CA 1
ATOM 1366 C C . ALA B 1 26 ? -15.047 5.188 3.25 1 98.75 26 ALA B C 1
ATOM 1368 O O . ALA B 1 26 ? -15.656 5.012 4.312 1 98.75 26 ALA B O 1
ATOM 1369 N N . HIS B 1 27 ? -15.602 5.062 2.045 1 98.44 27 HIS B N 1
ATOM 1370 C CA . HIS B 1 27 ? -16.984 4.621 1.944 1 98.44 27 HIS B CA 1
ATOM 1371 C C . HIS B 1 27 ? -17.141 3.18 2.422 1 98.44 27 HIS B C 1
ATOM 1373 O O . HIS B 1 27 ? -18.047 2.873 3.201 1 98.44 27 HIS B O 1
ATOM 1379 N N . ALA B 1 28 ? -16.312 2.352 2.006 1 98.25 28 ALA B N 1
ATOM 1380 C CA . ALA B 1 28 ? -16.438 0.924 2.299 1 98.25 28 ALA B CA 1
ATOM 1381 C C . ALA B 1 28 ? -16.25 0.654 3.789 1 98.25 28 ALA B C 1
ATOM 1383 O O . ALA B 1 28 ? -16.906 -0.227 4.348 1 98.25 28 ALA B O 1
ATOM 1384 N N . PHE B 1 29 ? -15.414 1.48 4.438 1 98.5 29 PHE B N 1
ATOM 1385 C CA . PHE B 1 29 ? -15.062 1.179 5.82 1 98.5 29 PHE B CA 1
ATOM 1386 C C . PHE B 1 29 ? -15.641 2.227 6.766 1 98.5 29 PHE B C 1
ATOM 1388 O O . PHE B 1 29 ? -15.414 2.168 7.977 1 98.5 29 PHE B O 1
ATOM 1395 N N . GLN B 1 30 ? -16.344 3.242 6.129 1 98.5 30 GLN B N 1
ATOM 1396 C CA . GLN B 1 30 ? -16.859 4.352 6.922 1 98.5 30 GLN B CA 1
ATOM 1397 C C . GLN B 1 30 ? -15.734 5.027 7.715 1 98.5 30 GLN B C 1
ATOM 1399 O O . GLN B 1 30 ? -15.883 5.277 8.914 1 98.5 30 GLN B O 1
ATOM 1404 N N . SER B 1 31 ? -14.727 5.301 7.062 1 98.81 31 SER B N 1
ATOM 1405 C CA . SER B 1 31 ? -13.508 5.816 7.676 1 98.81 31 SER B CA 1
ATOM 1406 C C . SER B 1 31 ? -13.555 7.336 7.805 1 98.81 31 SER B C 1
ATOM 1408 O O . SER B 1 31 ? -14.25 8.008 7.043 1 98.81 31 SER B O 1
ATOM 1410 N N . LYS B 1 32 ? -12.797 7.852 8.789 1 98.88 32 LYS B N 1
ATOM 1411 C CA . LYS B 1 32 ? -12.383 9.25 8.805 1 98.88 32 LYS B CA 1
ATOM 1412 C C . LYS B 1 32 ? -11.117 9.461 7.973 1 98.88 32 LYS B C 1
ATOM 1414 O O . LYS B 1 32 ? -10.18 8.664 8.055 1 98.88 32 LYS B O 1
ATOM 1419 N N . VAL B 1 33 ? -11.141 10.508 7.188 1 98.94 33 VAL B N 1
ATOM 1420 C CA . VAL B 1 33 ? -9.984 10.805 6.352 1 98.94 33 VAL B CA 1
ATOM 1421 C C . VAL B 1 33 ? -9.273 12.047 6.871 1 98.94 33 VAL B C 1
ATOM 1423 O O . VAL B 1 33 ? -9.914 13.07 7.145 1 98.94 33 VAL B O 1
ATOM 1426 N N . ILE B 1 34 ? -7.98 11.938 7.062 1 98.94 34 ILE B N 1
ATOM 1427 C CA . ILE B 1 34 ? -7.148 13.078 7.406 1 98.94 34 ILE B CA 1
ATOM 1428 C C . ILE B 1 34 ? -6.277 13.469 6.211 1 98.94 34 ILE B C 1
ATOM 1430 O O . ILE B 1 34 ? -5.379 12.719 5.828 1 98.94 34 ILE B O 1
ATOM 1434 N N . PHE B 1 35 ? -6.613 14.586 5.633 1 98.94 35 PHE B N 1
ATOM 1435 C CA . PHE B 1 35 ? -5.734 15.164 4.621 1 98.94 35 PHE B CA 1
ATOM 1436 C C . PHE B 1 35 ? -4.605 15.953 5.277 1 98.94 35 PHE B C 1
ATOM 1438 O O . PHE B 1 35 ? -4.852 16.844 6.086 1 98.94 35 PHE B O 1
ATOM 1445 N N . LEU B 1 36 ? -3.395 15.617 4.902 1 98.94 36 LEU B N 1
ATOM 1446 C CA . LEU B 1 36 ? -2.246 16.266 5.531 1 98.94 36 LEU B CA 1
ATOM 1447 C C . LEU B 1 36 ? -1.344 16.906 4.48 1 98.94 36 LEU B C 1
ATOM 1449 O O . LEU B 1 36 ? -1.003 16.266 3.479 1 98.94 36 LEU B O 1
ATOM 1453 N N . GLN B 1 37 ? -1.004 18.109 4.695 1 98.75 37 GLN B N 1
ATOM 1454 C CA . GLN B 1 37 ? 0.106 18.719 3.975 1 98.75 37 GLN B CA 1
ATOM 1455 C C . GLN B 1 37 ? 1.165 19.234 4.941 1 98.75 37 GLN B C 1
ATOM 1457 O O . GLN B 1 37 ? 0.842 19.922 5.91 1 98.75 37 GLN B O 1
ATOM 1462 N N . VAL B 1 38 ? 2.342 18.891 4.656 1 97.81 38 VAL B N 1
ATOM 1463 C CA . VAL B 1 38 ? 3.475 19.297 5.484 1 97.81 38 VAL B CA 1
ATOM 1464 C C . VAL B 1 38 ? 4.266 20.391 4.77 1 97.81 38 VAL B C 1
ATOM 1466 O O . VAL B 1 38 ? 4.633 20.234 3.6 1 97.81 38 VAL B O 1
ATOM 1469 N N . ILE B 1 39 ? 4.465 21.453 5.41 1 94.94 39 ILE B N 1
ATOM 1470 C CA . ILE B 1 39 ? 5.254 22.578 4.891 1 94.94 39 ILE B CA 1
ATOM 1471 C C . ILE B 1 39 ? 6.648 22.562 5.52 1 94.94 39 ILE B C 1
ATOM 1473 O O . ILE B 1 39 ? 6.785 22.625 6.742 1 94.94 39 ILE B O 1
ATOM 1477 N N . GLU B 1 40 ? 7.629 22.359 4.684 1 87.94 40 GLU B N 1
ATOM 1478 C CA . GLU B 1 40 ? 9 22.359 5.188 1 87.94 40 GLU B CA 1
ATOM 1479 C C . GLU B 1 40 ? 9.5 23.781 5.434 1 87.94 40 GLU B C 1
ATOM 1481 O O . GLU B 1 40 ? 9.391 24.641 4.559 1 87.94 40 GLU B O 1
ATOM 1486 N N . PRO B 1 41 ? 10.023 24.078 6.664 1 76.19 41 PRO B N 1
ATOM 1487 C CA . PRO B 1 41 ? 10.539 25.422 6.957 1 76.19 41 PRO B CA 1
ATOM 1488 C C . PRO B 1 41 ? 11.75 25.781 6.109 1 76.19 41 PRO B C 1
ATOM 1490 O O . PRO B 1 41 ? 12.516 24.891 5.707 1 76.19 41 PRO B O 1
ATOM 1493 N N . ALA B 1 42 ? 11.781 26.891 5.383 1 61.31 42 ALA B N 1
ATOM 1494 C CA . ALA B 1 42 ? 12.867 27.438 4.574 1 61.31 42 ALA B CA 1
ATOM 1495 C C . ALA B 1 42 ? 14.219 27.188 5.23 1 61.31 42 ALA B C 1
ATOM 1497 O O . ALA B 1 42 ? 15.234 27.031 4.539 1 61.31 42 ALA B O 1
ATOM 1498 N N . ALA B 1 43 ? 14.273 27.312 6.543 1 56.66 43 ALA B N 1
ATOM 1499 C CA . ALA B 1 43 ? 15.594 27.312 7.172 1 56.66 43 ALA B CA 1
ATOM 1500 C C . ALA B 1 43 ? 16.328 26 6.902 1 56.66 43 ALA B C 1
ATOM 1502 O O . ALA B 1 43 ? 17.547 25.906 7.074 1 56.66 43 ALA B O 1
ATOM 1503 N N . SER B 1 44 ? 15.547 24.969 6.68 1 52.22 44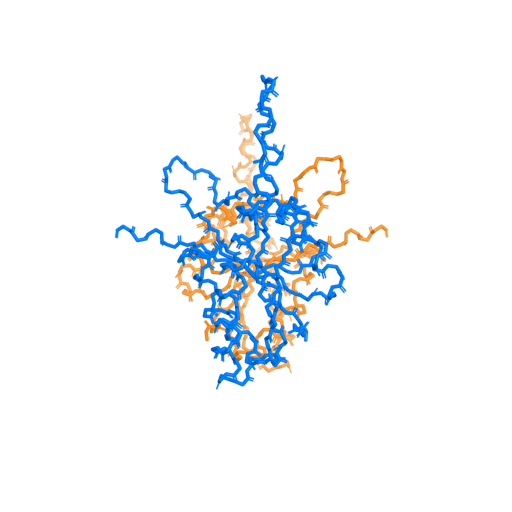 SER B N 1
ATOM 1504 C CA . SER B 1 44 ? 16.266 23.734 6.449 1 52.22 44 SER B CA 1
ATOM 1505 C C . SER B 1 44 ? 17.125 23.812 5.191 1 52.22 44 SER B C 1
ATOM 1507 O O . SER B 1 44 ? 17.906 22.891 4.902 1 52.22 44 SER B O 1
ATOM 1509 N N . LEU B 1 45 ? 16.938 24.844 4.371 1 47.72 45 LEU B N 1
ATOM 1510 C CA . LEU B 1 45 ? 17.781 25.125 3.219 1 47.72 45 LEU B CA 1
ATOM 1511 C C . LEU B 1 45 ? 18.938 26.047 3.605 1 47.72 45 LEU B C 1
ATOM 1513 O O . LEU B 1 45 ? 18.844 27.266 3.428 1 47.72 45 LEU B O 1
ATOM 1517 N N . VAL B 1 46 ? 19.562 25.812 4.703 1 44.72 46 VAL B N 1
ATOM 1518 C CA . VAL B 1 46 ? 20.656 26.656 5.141 1 44.72 46 VAL B CA 1
ATOM 1519 C C . VAL B 1 46 ? 21.781 26.609 4.113 1 44.72 46 VAL B C 1
ATOM 1521 O O . VAL B 1 46 ? 22.359 25.562 3.857 1 44.72 46 VAL B O 1
ATOM 1524 N N . THR B 1 47 ? 21.812 27.328 3.021 1 46.5 47 THR B N 1
ATOM 1525 C CA . THR B 1 47 ? 23.109 27.484 2.352 1 46.5 47 THR B CA 1
ATOM 1526 C C . THR B 1 47 ? 24.125 28.125 3.289 1 46.5 47 THR B C 1
ATOM 1528 O O . THR B 1 47 ? 23.766 28.828 4.234 1 46.5 47 THR B O 1
ATOM 1531 N N . PRO B 1 48 ? 25.391 27.688 3.393 1 45.28 48 PRO B N 1
ATOM 1532 C CA . PRO B 1 48 ? 26.453 28.234 4.238 1 45.28 48 PRO B CA 1
ATOM 1533 C C . PRO B 1 48 ? 26.438 29.766 4.277 1 45.28 48 PRO B C 1
ATOM 1535 O O . PRO B 1 48 ? 27.203 30.375 5.039 1 45.28 48 PRO B O 1
ATOM 1538 N N . TYR B 1 49 ? 26.422 30.391 3.066 1 46 49 TYR B N 1
ATOM 1539 C CA . TYR B 1 49 ? 26.703 31.828 3.123 1 46 49 TYR B CA 1
ATOM 1540 C C . TYR B 1 49 ? 25.688 32.531 4 1 46 49 TYR B C 1
ATOM 1542 O O . TYR B 1 49 ? 24.547 32.062 4.168 1 46 49 TYR B O 1
ATOM 1550 N N . ASP B 1 50 ? 26.047 33.562 4.852 1 41.59 50 ASP B N 1
ATOM 1551 C CA . ASP B 1 50 ? 25.578 34.438 5.941 1 41.59 50 ASP B CA 1
ATOM 1552 C C . ASP B 1 50 ? 24.109 34.812 5.754 1 41.59 50 ASP B C 1
ATOM 1554 O O . ASP B 1 50 ? 23.438 35.219 6.711 1 41.59 50 ASP B O 1
ATOM 1558 N N . MET B 1 51 ? 23.797 35.375 4.492 1 43.06 51 MET B N 1
ATOM 1559 C CA . MET B 1 51 ? 22.547 36.156 4.551 1 43.06 51 MET B CA 1
ATOM 1560 C C . MET B 1 51 ? 21.359 35.219 4.758 1 43.06 51 MET B C 1
ATOM 1562 O O . MET B 1 51 ? 20.984 34.469 3.852 1 43.06 51 MET B O 1
ATOM 1566 N N . VAL B 1 52 ? 21.391 34.5 5.797 1 46.88 52 VAL B N 1
ATOM 1567 C CA . VAL B 1 52 ? 20.219 33.719 6.172 1 46.88 52 VAL B CA 1
ATOM 1568 C C . VAL B 1 52 ? 18.953 34.469 5.746 1 46.88 52 VAL B C 1
ATOM 1570 O O . VAL B 1 52 ? 18.641 35.531 6.266 1 46.88 52 VAL B O 1
ATOM 1573 N N . PRO B 1 53 ? 18.703 34.5 4.461 1 46.34 53 PRO B N 1
ATOM 1574 C CA . PRO B 1 53 ? 17.5 35.281 4.152 1 46.34 53 PRO B CA 1
ATOM 1575 C C . PRO B 1 53 ? 16.391 35.062 5.168 1 46.34 53 PRO B C 1
ATOM 1577 O O . PRO B 1 53 ? 16.359 34.031 5.848 1 46.34 53 PRO B O 1
ATOM 1580 N N . TYR B 1 54 ? 15.82 36.094 5.863 1 44.47 54 TYR B N 1
ATOM 1581 C CA . TYR B 1 54 ? 14.516 36.25 6.504 1 44.47 54 TYR B CA 1
ATOM 1582 C C . TYR B 1 54 ? 13.5 35.281 5.898 1 44.47 54 TYR B C 1
ATOM 1584 O O . TYR B 1 54 ? 13.008 35.5 4.793 1 44.47 54 TYR B O 1
ATOM 1592 N N . TYR B 1 55 ? 13.875 34.031 5.715 1 52.03 55 TYR B N 1
ATOM 1593 C CA . TYR B 1 55 ? 12.703 33.188 5.449 1 52.03 55 TYR B CA 1
ATOM 1594 C C . TYR B 1 55 ? 11.461 33.781 6.094 1 52.03 55 TYR B C 1
ATOM 1596 O O . TYR B 1 55 ? 11.391 33.938 7.316 1 52.03 55 TYR B O 1
ATOM 1604 N N . ASP B 1 56 ? 10.875 34.75 5.293 1 64.88 56 ASP B N 1
ATOM 1605 C CA . ASP B 1 56 ? 9.805 35.688 5.559 1 64.88 56 ASP B CA 1
ATOM 1606 C C . ASP B 1 56 ? 8.586 35 6.16 1 64.88 56 ASP B C 1
ATOM 1608 O O . ASP B 1 56 ? 8.031 34.094 5.562 1 64.88 56 ASP B O 1
ATOM 1612 N N . ALA B 1 57 ? 8.562 34.938 7.504 1 73.12 57 ALA B N 1
ATOM 1613 C CA . ALA B 1 57 ? 7.359 34.562 8.234 1 73.12 57 ALA B CA 1
ATOM 1614 C C . ALA B 1 57 ? 6.109 34.781 7.383 1 73.12 57 ALA B C 1
ATOM 1616 O O . ALA B 1 57 ? 5.176 33.969 7.426 1 73.12 57 ALA B O 1
ATOM 1617 N N . GLU B 1 58 ? 6.301 35.781 6.566 1 78.94 58 GLU B N 1
ATOM 1618 C CA . GLU B 1 58 ? 5.148 36.094 5.719 1 78.94 58 GLU B CA 1
ATOM 1619 C C . GLU B 1 58 ? 4.977 35.031 4.633 1 78.94 58 GLU B C 1
ATOM 1621 O O . GLU B 1 58 ? 3.854 34.656 4.312 1 78.94 58 GLU B O 1
ATOM 1626 N N . LEU B 1 59 ? 6.062 34.594 4.07 1 83.12 59 LEU B N 1
ATOM 1627 C CA . LEU B 1 59 ? 5.992 33.594 3.018 1 83.12 59 LEU B CA 1
ATOM 1628 C C . LEU B 1 59 ? 5.527 32.25 3.574 1 83.12 59 LEU B C 1
ATOM 1630 O O . LEU B 1 59 ? 4.711 31.562 2.957 1 83.12 59 LEU B O 1
ATOM 1634 N N . ALA B 1 60 ? 6.074 31.938 4.676 1 83.38 60 ALA B N 1
ATOM 1635 C CA . ALA B 1 60 ? 5.652 30.703 5.332 1 83.38 60 ALA B CA 1
ATOM 1636 C C . ALA B 1 60 ? 4.16 30.734 5.641 1 83.38 60 ALA B C 1
ATOM 1638 O O . ALA B 1 60 ? 3.461 29.734 5.434 1 83.38 60 ALA B O 1
ATOM 1639 N N . GLU B 1 61 ? 3.734 31.844 6.133 1 88.12 61 GLU B N 1
ATOM 1640 C CA . GLU B 1 61 ? 2.314 31.984 6.43 1 88.12 61 GLU B CA 1
ATOM 1641 C C . GLU B 1 61 ? 1.47 31.875 5.164 1 88.12 61 GLU B C 1
ATOM 1643 O O . GLU B 1 61 ? 0.368 31.312 5.191 1 88.12 61 GLU B O 1
ATOM 1648 N N . GLN B 1 62 ? 1.987 32.406 4.141 1 91.31 62 GLN B N 1
ATOM 1649 C CA . GLN B 1 62 ? 1.286 32.312 2.865 1 91.31 62 GLN B CA 1
ATOM 1650 C C . GLN B 1 62 ? 1.171 30.844 2.422 1 91.31 62 GLN B C 1
ATOM 1652 O O . GLN B 1 62 ? 0.117 30.422 1.947 1 91.31 62 GLN B O 1
ATOM 1657 N N . TRP B 1 63 ? 2.188 30.109 2.58 1 92.94 63 TRP B N 1
ATOM 1658 C CA . TRP B 1 63 ? 2.172 28.703 2.199 1 92.94 63 TRP B CA 1
ATOM 1659 C C . TRP B 1 63 ? 1.196 27.922 3.068 1 92.94 63 TRP B C 1
ATOM 1661 O O . TRP B 1 63 ? 0.46 27.062 2.568 1 92.94 63 TRP B O 1
ATOM 1671 N N . VAL B 1 64 ? 1.22 28.234 4.312 1 94.69 64 VAL B N 1
ATOM 1672 C CA . VAL B 1 64 ? 0.312 27.578 5.242 1 94.69 64 VAL B CA 1
ATOM 1673 C C . VAL B 1 64 ? -1.135 27.875 4.852 1 94.69 64 VAL B C 1
ATOM 1675 O O . VAL B 1 64 ? -1.969 26.969 4.805 1 94.69 64 VAL B O 1
ATOM 1678 N N . ASN B 1 65 ? -1.384 29.109 4.566 1 95.81 65 ASN B N 1
ATOM 1679 C CA . ASN B 1 65 ? -2.738 29.5 4.195 1 95.81 65 ASN B CA 1
ATOM 1680 C C . ASN B 1 65 ? -3.17 28.844 2.885 1 95.81 65 ASN B C 1
ATOM 1682 O O . ASN B 1 65 ? -4.32 28.422 2.746 1 95.81 65 ASN B O 1
ATOM 1686 N N . GLU B 1 66 ? -2.326 28.781 1.963 1 97.12 66 GLU B N 1
ATOM 1687 C CA . GLU B 1 66 ? -2.623 28.109 0.695 1 97.12 66 GLU B CA 1
ATOM 1688 C C . GLU B 1 66 ? -2.916 26.625 0.899 1 97.12 66 GLU B C 1
ATOM 1690 O O . GLU B 1 66 ? -3.867 26.094 0.327 1 97.12 66 GLU B O 1
ATOM 1695 N N . ALA B 1 67 ? -2.111 26.016 1.717 1 98.06 67 ALA B N 1
ATOM 1696 C CA . ALA B 1 67 ? -2.314 24.594 2.023 1 98.06 67 ALA B CA 1
ATOM 1697 C C . ALA B 1 67 ? -3.65 24.375 2.729 1 98.06 67 ALA B C 1
ATOM 1699 O O . ALA B 1 67 ? -4.383 23.438 2.408 1 98.06 67 ALA B O 1
ATOM 1700 N N . ARG B 1 68 ? -3.93 25.234 3.658 1 98.12 68 ARG B N 1
ATOM 1701 C CA . ARG B 1 68 ? -5.18 25.125 4.402 1 98.12 68 ARG B CA 1
ATOM 1702 C C . ARG B 1 68 ? -6.383 25.281 3.475 1 98.12 68 ARG B C 1
ATOM 1704 O O . ARG B 1 68 ? -7.344 24.516 3.562 1 98.12 68 ARG B O 1
ATOM 1711 N N . THR B 1 69 ? -6.309 26.281 2.623 1 98.5 69 THR B N 1
ATOM 1712 C CA . THR B 1 69 ? -7.391 26.5 1.668 1 98.5 69 THR B CA 1
ATOM 1713 C C . THR B 1 69 ? -7.574 25.266 0.773 1 98.5 69 THR B C 1
ATOM 1715 O O . THR B 1 69 ? -8.703 24.812 0.576 1 98.5 69 THR B O 1
ATOM 1718 N N . TYR B 1 70 ? -6.5 24.766 0.252 1 98.69 70 TYR B N 1
ATOM 1719 C CA . TYR B 1 70 ? -6.508 23.594 -0.599 1 98.69 70 TYR B CA 1
ATOM 1720 C C . TYR B 1 70 ? -7.145 22.406 0.119 1 98.69 70 TYR B C 1
ATOM 1722 O O . TYR B 1 70 ? -8.109 21.812 -0.374 1 98.69 70 TYR B O 1
ATOM 1730 N N . LEU B 1 71 ? -6.711 22.094 1.351 1 98.81 71 LEU B N 1
ATOM 1731 C CA . LEU B 1 71 ? -7.16 20.906 2.064 1 98.81 71 LEU B CA 1
ATOM 1732 C C . LEU B 1 71 ? -8.594 21.078 2.557 1 98.81 71 LEU B C 1
ATOM 1734 O O . LEU B 1 71 ? -9.359 20.109 2.613 1 98.81 71 LEU B O 1
ATOM 1738 N N . THR B 1 72 ? -8.93 22.312 2.918 1 98.69 72 THR B N 1
ATOM 1739 C CA . THR B 1 72 ? -10.305 22.547 3.352 1 98.69 72 THR B CA 1
ATOM 1740 C C . THR B 1 72 ? -11.281 22.344 2.197 1 98.69 72 THR B C 1
ATOM 1742 O O . THR B 1 72 ? -12.398 21.859 2.402 1 98.69 72 THR B O 1
ATOM 1745 N N . GLY B 1 73 ? -10.859 22.703 1.021 1 98.75 73 GLY B N 1
ATOM 1746 C CA . GLY B 1 73 ? -11.648 22.375 -0.152 1 98.75 73 GLY B CA 1
ATOM 1747 C C . GLY B 1 73 ? -11.891 20.875 -0.301 1 98.75 73 GLY B C 1
ATOM 1748 O O . GLY B 1 73 ? -13.023 20.453 -0.541 1 98.75 73 GLY B O 1
ATOM 1749 N N . LEU B 1 74 ? -10.898 20.125 -0.134 1 98.81 74 LEU B N 1
ATOM 1750 C CA . LEU B 1 74 ? -11.008 18.672 -0.212 1 98.81 74 LEU B CA 1
ATOM 1751 C C . LEU B 1 74 ? -11.898 18.141 0.906 1 98.81 74 LEU B C 1
ATOM 1753 O O . LEU B 1 74 ? -12.727 17.25 0.676 1 98.81 74 LEU B O 1
ATOM 1757 N N . GLU B 1 75 ? -11.672 18.656 2.086 1 98.75 75 GLU B N 1
ATOM 1758 C CA . GLU B 1 75 ? -12.508 18.297 3.223 1 98.75 75 GLU B CA 1
ATOM 1759 C C . GLU B 1 75 ? -13.992 18.484 2.9 1 98.75 75 GLU B C 1
ATOM 1761 O O . GLU B 1 75 ? -14.805 17.594 3.164 1 98.75 75 GLU B O 1
ATOM 1766 N N . GLY B 1 76 ? -14.305 19.625 2.352 1 98.69 76 GLY B N 1
ATOM 1767 C CA . GLY B 1 76 ? -15.672 19.906 1.955 1 98.69 76 GLY B CA 1
ATOM 1768 C C . GLY B 1 76 ? -16.203 18.938 0.916 1 98.69 76 GLY B C 1
ATOM 1769 O O . GLY B 1 76 ? -17.344 18.453 1.021 1 98.69 76 GLY B O 1
ATOM 1770 N N . GLU B 1 77 ? -15.406 18.625 -0.076 1 98.69 77 GLU B N 1
ATOM 1771 C CA . GLU B 1 77 ? -15.797 17.688 -1.121 1 98.69 77 GLU B CA 1
ATOM 1772 C C . GLU B 1 77 ? -16.125 16.312 -0.536 1 98.69 77 GLU B C 1
ATOM 1774 O O . GLU B 1 77 ? -17.109 15.68 -0.937 1 98.69 77 GLU B O 1
ATOM 1779 N N . PHE B 1 78 ? -15.32 15.891 0.373 1 98.88 78 PHE B N 1
ATOM 1780 C CA . PHE B 1 78 ? -15.547 14.578 0.972 1 98.88 78 PHE B CA 1
ATOM 1781 C C . PHE B 1 78 ? -16.766 14.602 1.888 1 98.88 78 PHE B C 1
ATOM 1783 O O . PHE B 1 78 ? -17.531 13.641 1.928 1 98.88 78 PHE B O 1
ATOM 1790 N N . ARG B 1 79 ? -16.969 15.656 2.59 1 98.31 79 ARG B N 1
ATOM 1791 C CA . ARG B 1 79 ? -18.141 15.781 3.447 1 98.31 79 ARG B CA 1
ATOM 1792 C C . ARG B 1 79 ? -19.422 15.727 2.629 1 98.31 79 ARG B C 1
ATOM 1794 O O . ARG B 1 79 ? -20.422 15.141 3.062 1 98.31 79 ARG B O 1
ATOM 1801 N N . GLU B 1 80 ? -19.391 16.297 1.493 1 98.44 80 GLU B N 1
ATOM 1802 C CA . GLU B 1 80 ? -20.531 16.234 0.597 1 98.44 80 GLU B CA 1
ATOM 1803 C C . GLU B 1 80 ? -20.844 14.805 0.178 1 98.44 80 GLU B C 1
ATOM 1805 O O . GLU B 1 80 ? -21.984 14.477 -0.146 1 98.44 80 GLU B O 1
ATOM 1810 N N . LYS B 1 81 ? -19.844 14.109 0.204 1 98.44 81 LYS B N 1
ATOM 1811 C CA . LYS B 1 81 ? -20 12.695 -0.148 1 98.44 81 LYS B CA 1
ATOM 1812 C C . LYS B 1 81 ? -20.266 11.844 1.091 1 98.44 81 LYS B C 1
ATOM 1814 O O . LYS B 1 81 ? -20.141 10.617 1.043 1 98.44 81 LYS B O 1
ATOM 1819 N N . LYS B 1 82 ? -20.406 12.523 2.219 1 98.5 82 LYS B N 1
ATOM 1820 C CA . LYS B 1 82 ? -20.75 11.898 3.49 1 98.5 82 LYS B CA 1
ATOM 1821 C C . LYS B 1 82 ? -19.562 11.141 4.07 1 98.5 82 LYS B C 1
ATOM 1823 O O . LYS B 1 82 ? -19.75 10.094 4.703 1 98.5 82 LYS B O 1
ATOM 1828 N N . ILE B 1 83 ? -18.453 11.602 3.785 1 98.81 83 ILE B N 1
ATOM 1829 C CA . ILE B 1 83 ? -17.234 11.07 4.371 1 98.81 83 ILE B CA 1
ATOM 1830 C C . ILE B 1 83 ? -16.672 12.055 5.398 1 98.81 83 ILE B C 1
ATOM 1832 O O . ILE B 1 83 ? -16.5 13.234 5.094 1 98.81 83 ILE B O 1
ATOM 1836 N N . GLU B 1 84 ? -16.484 11.547 6.609 1 98.81 84 GLU B N 1
ATOM 1837 C CA . GLU B 1 84 ? -15.812 12.383 7.598 1 98.81 84 GLU B CA 1
ATOM 1838 C C . GLU B 1 84 ? -14.383 12.695 7.172 1 98.81 84 GLU B C 1
ATOM 1840 O O . GLU B 1 84 ? -13.617 11.789 6.832 1 98.81 84 GLU B O 1
ATOM 1845 N N . ALA B 1 85 ? -14.07 13.977 7.125 1 98.88 85 ALA B N 1
ATOM 1846 C CA . ALA B 1 85 ? -12.742 14.391 6.684 1 98.88 85 ALA B CA 1
ATOM 1847 C C . ALA B 1 85 ? -12.242 15.594 7.48 1 98.88 85 ALA B C 1
ATOM 1849 O O . ALA B 1 85 ? -13.047 16.406 7.957 1 98.88 85 ALA B O 1
ATOM 1850 N N . GLN B 1 86 ? -10.914 15.656 7.613 1 98.75 86 GLN B N 1
ATOM 1851 C CA . GLN B 1 86 ? -10.25 16.734 8.328 1 98.75 86 GLN B CA 1
ATOM 1852 C C . GLN B 1 86 ? -9.008 17.219 7.574 1 98.75 86 GLN B C 1
ATOM 1854 O O . GLN B 1 86 ? -8.227 16.406 7.082 1 98.75 86 GLN B O 1
ATOM 1859 N N . ALA B 1 87 ? -8.906 18.531 7.496 1 98.81 87 ALA B N 1
ATOM 1860 C CA . ALA B 1 87 ? -7.719 19.141 6.918 1 98.81 87 ALA B CA 1
ATOM 1861 C C . ALA B 1 87 ? -6.688 19.469 8 1 98.81 87 ALA B C 1
ATOM 1863 O O . ALA B 1 87 ? -7.008 20.125 8.992 1 98.81 87 ALA B O 1
ATOM 1864 N N . VAL B 1 88 ? -5.469 19 7.781 1 98.75 88 VAL B N 1
ATOM 1865 C CA . VAL B 1 88 ? -4.387 19.25 8.727 1 98.75 88 VAL B CA 1
ATOM 1866 C C . VAL B 1 88 ? -3.17 19.797 7.988 1 98.75 88 VAL B C 1
ATOM 1868 O O . VAL B 1 88 ? -2.744 19.234 6.977 1 98.75 88 VAL B O 1
ATOM 1871 N N . VAL B 1 89 ? -2.648 20.922 8.406 1 98.5 89 VAL B N 1
ATOM 1872 C CA . VAL B 1 89 ? -1.4 21.484 7.906 1 98.5 89 VAL B CA 1
ATOM 1873 C C . VAL B 1 89 ? -0.367 21.531 9.031 1 98.5 89 VAL B C 1
ATOM 1875 O O . VAL B 1 89 ? -0.647 22.031 10.117 1 98.5 89 VAL B O 1
ATOM 1878 N N . GLU B 1 90 ? 0.708 20.969 8.781 1 97.38 90 GLU B N 1
ATOM 1879 C CA . GLU B 1 90 ? 1.791 20.969 9.758 1 97.38 90 GLU B CA 1
ATOM 1880 C C . GLU B 1 90 ? 3.102 21.438 9.125 1 97.38 90 GLU B C 1
ATOM 1882 O O . GLU B 1 90 ? 3.275 21.359 7.91 1 97.38 90 GLU B O 1
ATOM 1887 N N . GLN B 1 91 ? 4.012 21.953 10.008 1 94.44 91 GLN B N 1
ATOM 1888 C CA . GLN B 1 91 ? 5.34 22.359 9.57 1 94.44 91 GLN B CA 1
ATOM 1889 C C . GLN B 1 91 ? 6.41 21.422 10.117 1 94.44 91 GLN B C 1
ATOM 1891 O O . GLN B 1 91 ? 6.324 20.969 11.258 1 94.44 91 GLN B O 1
ATOM 1896 N N . GLY B 1 92 ? 7.363 21.047 9.305 1 94.88 92 GLY B N 1
ATOM 1897 C CA . GLY B 1 92 ? 8.445 20.172 9.711 1 94.88 92 GLY B CA 1
ATOM 1898 C C . GLY B 1 92 ? 8.969 19.312 8.586 1 94.88 92 GLY B C 1
ATOM 1899 O O . GLY B 1 92 ? 8.57 19.469 7.43 1 94.88 92 GLY B O 1
ATOM 1900 N N . PRO B 1 93 ? 10.008 18.469 8.891 1 96 93 PRO B N 1
ATOM 1901 C CA . PRO B 1 93 ? 10.438 17.516 7.867 1 96 93 PRO B CA 1
ATOM 1902 C C . PRO B 1 93 ? 9.305 16.594 7.41 1 96 93 PRO B C 1
ATOM 1904 O O . PRO B 1 93 ? 8.617 16 8.242 1 96 93 PRO B O 1
ATOM 1907 N N . VAL B 1 94 ? 9.117 16.438 6.199 1 96.31 94 VAL B N 1
ATOM 1908 C CA . VAL B 1 94 ? 7.902 15.906 5.594 1 96.31 94 VAL B CA 1
ATOM 1909 C C . VAL B 1 94 ? 7.664 14.477 6.074 1 96.31 94 VAL B C 1
ATOM 1911 O O . VAL B 1 94 ? 6.633 14.18 6.684 1 96.31 94 VAL B O 1
ATOM 1914 N N . VAL B 1 95 ? 8.656 13.594 5.938 1 96.44 95 VAL B N 1
ATOM 1915 C CA . VAL B 1 95 ? 8.469 12.188 6.254 1 96.44 95 VAL B CA 1
ATOM 1916 C C . VAL B 1 95 ? 8.227 12.016 7.75 1 96.44 95 VAL B C 1
ATOM 1918 O O . VAL B 1 95 ? 7.281 11.336 8.164 1 96.44 95 VAL B O 1
ATOM 1921 N N . ARG B 1 96 ? 9.031 12.648 8.516 1 97.31 96 ARG B N 1
ATOM 1922 C CA . ARG B 1 96 ? 8.891 12.562 9.961 1 97.31 96 ARG B CA 1
ATOM 1923 C C . ARG B 1 96 ? 7.531 13.078 10.414 1 97.31 96 ARG B C 1
ATOM 1925 O O . ARG B 1 96 ? 6.879 12.469 11.258 1 97.31 96 ARG B O 1
ATOM 1932 N N . THR B 1 97 ? 7.145 14.172 9.867 1 98.19 97 THR B N 1
ATOM 1933 C CA . THR B 1 97 ? 5.875 14.781 10.25 1 98.19 97 THR B CA 1
ATOM 1934 C C . THR B 1 97 ? 4.707 13.883 9.859 1 98.19 97 THR B C 1
ATOM 1936 O O . THR B 1 97 ? 3.76 13.719 10.633 1 98.19 97 THR B O 1
ATOM 1939 N N . ILE B 1 98 ? 4.75 13.25 8.688 1 98.44 98 ILE B N 1
ATOM 1940 C CA . ILE B 1 98 ? 3.715 12.32 8.258 1 98.44 98 ILE B CA 1
ATOM 1941 C C . ILE B 1 98 ? 3.594 11.18 9.273 1 98.44 98 ILE B C 1
ATOM 1943 O O . ILE B 1 98 ? 2.49 10.852 9.711 1 98.44 98 ILE B O 1
ATOM 1947 N N . LEU B 1 99 ? 4.73 10.68 9.664 1 97.81 99 LEU B N 1
ATOM 1948 C CA . LEU B 1 99 ? 4.742 9.539 10.578 1 97.81 99 LEU B CA 1
ATOM 1949 C C . LEU B 1 99 ? 4.301 9.961 11.977 1 97.81 99 LEU B C 1
ATOM 1951 O O . LEU B 1 99 ? 3.607 9.211 12.664 1 97.81 99 LEU B O 1
ATOM 1955 N N . ASP B 1 100 ? 4.68 11.156 12.406 1 98.38 100 ASP B N 1
ATOM 1956 C CA . ASP B 1 100 ? 4.246 11.688 13.695 1 98.38 100 ASP B CA 1
ATOM 1957 C C . ASP B 1 100 ? 2.732 11.867 13.742 1 98.38 100 ASP B C 1
ATOM 1959 O O . ASP B 1 100 ? 2.088 11.516 14.734 1 98.38 100 ASP B O 1
ATOM 1963 N N . VAL B 1 101 ? 2.166 12.391 12.664 1 98.62 101 VAL B N 1
ATOM 1964 C CA . VAL B 1 101 ? 0.721 12.578 12.602 1 98.62 101 VAL B CA 1
ATOM 1965 C C . VAL B 1 101 ? 0.023 11.219 12.586 1 98.62 101 VAL B C 1
ATOM 1967 O O . VAL B 1 101 ? -0.998 11.031 13.25 1 98.62 101 VAL B O 1
ATOM 1970 N N . ALA B 1 102 ? 0.568 10.305 11.852 1 98.38 102 ALA B N 1
ATOM 1971 C CA . ALA B 1 102 ? -0.009 8.961 11.82 1 98.38 102 ALA B CA 1
ATOM 1972 C C . ALA B 1 102 ? -0.084 8.359 13.219 1 98.38 102 ALA B C 1
ATOM 1974 O O . ALA B 1 102 ? -1.083 7.73 13.578 1 98.38 102 ALA B O 1
ATOM 1975 N N . GLU B 1 103 ? 0.963 8.539 13.969 1 97.94 103 GLU B N 1
ATOM 1976 C CA . GLU B 1 103 ? 1.014 8.008 15.328 1 97.94 103 GLU B CA 1
ATOM 1977 C C . GLU B 1 103 ? 0.027 8.734 16.234 1 97.94 103 GLU B C 1
ATOM 1979 O O . GLU B 1 103 ? -0.785 8.102 16.906 1 97.94 103 GLU B O 1
ATOM 1984 N N . ARG B 1 104 ? 0.101 10.047 16.188 1 98.31 104 ARG B N 1
ATOM 1985 C CA . ARG B 1 104 ? -0.715 10.875 17.062 1 98.31 104 ARG B CA 1
ATOM 1986 C C . ARG B 1 104 ? -2.201 10.641 16.812 1 98.31 104 ARG B C 1
ATOM 1988 O O . ARG B 1 104 ? -2.994 10.602 17.766 1 98.31 104 ARG B O 1
ATOM 1995 N N . GLU B 1 105 ? -2.564 10.492 15.586 1 98.31 105 GLU B N 1
ATOM 1996 C CA . GLU B 1 105 ? -3.971 10.367 15.219 1 98.31 105 GLU B CA 1
ATOM 1997 C C . GLU B 1 105 ? -4.395 8.898 15.172 1 98.31 105 GLU B C 1
ATOM 1999 O O . GLU B 1 105 ? -5.512 8.586 14.75 1 98.31 105 GLU B O 1
ATOM 2004 N N . GLN B 1 106 ? -3.436 7.965 15.523 1 97.69 106 GLN B N 1
ATOM 2005 C CA . GLN B 1 106 ? -3.703 6.531 15.555 1 97.69 106 GLN B CA 1
ATOM 2006 C C . GLN B 1 106 ? -4.266 6.055 14.219 1 97.69 106 GLN B C 1
ATOM 2008 O O . GLN B 1 106 ? -5.285 5.359 14.18 1 97.69 106 GLN B O 1
ATOM 2013 N N . VAL B 1 107 ? -3.617 6.449 13.148 1 98 107 VAL B N 1
ATOM 2014 C CA . VAL B 1 107 ? -4.016 6.145 11.773 1 98 107 VAL B CA 1
ATOM 2015 C C . VAL B 1 107 ? -3.9 4.641 11.531 1 98 107 VAL B C 1
ATOM 2017 O O . VAL B 1 107 ? -2.93 4.008 11.945 1 98 107 VAL B O 1
ATOM 2020 N N . ASP B 1 108 ? -4.895 4.102 10.797 1 98 108 ASP B N 1
ATOM 2021 C CA . ASP B 1 108 ? -4.922 2.676 10.492 1 98 108 ASP B CA 1
ATOM 2022 C C . ASP B 1 108 ? -4.355 2.396 9.102 1 98 108 ASP B C 1
ATOM 2024 O O . ASP B 1 108 ? -4.004 1.259 8.789 1 98 108 ASP B O 1
ATOM 2028 N N . LEU B 1 109 ? -4.27 3.428 8.305 1 98.56 109 LEU B N 1
ATOM 2029 C CA . LEU B 1 109 ? -3.83 3.318 6.918 1 98.56 109 LEU B CA 1
ATOM 2030 C C . LEU B 1 109 ? -3.25 4.641 6.426 1 98.56 109 LEU B C 1
ATOM 2032 O O . LEU B 1 109 ? -3.838 5.703 6.652 1 98.56 109 LEU B O 1
ATOM 2036 N N . ILE B 1 110 ? -2.094 4.59 5.859 1 98.56 110 ILE B N 1
ATOM 2037 C CA . ILE B 1 110 ? -1.576 5.707 5.082 1 98.56 110 ILE B CA 1
ATOM 2038 C C . ILE B 1 110 ? -1.758 5.43 3.59 1 98.56 110 ILE B C 1
ATOM 2040 O O . ILE B 1 110 ? -1.387 4.359 3.104 1 98.56 110 ILE B O 1
ATOM 2044 N N . ALA B 1 111 ? -2.379 6.344 2.887 1 98.56 111 ALA B N 1
ATOM 2045 C CA . ALA B 1 111 ? -2.621 6.207 1.452 1 98.56 111 ALA B CA 1
ATOM 2046 C C . ALA B 1 111 ? -1.93 7.324 0.67 1 98.56 111 ALA B C 1
ATOM 2048 O O . ALA B 1 111 ? -2.143 8.508 0.945 1 98.56 111 ALA B O 1
ATOM 2049 N N . MET B 1 112 ? -1.11 6.906 -0.288 1 96.31 112 MET B N 1
ATOM 2050 C CA . MET B 1 112 ? -0.394 7.938 -1.03 1 96.31 112 MET B CA 1
ATOM 2051 C C . MET B 1 112 ? -0.111 7.484 -2.459 1 96.31 112 MET B C 1
ATOM 2053 O O . MET B 1 112 ? -0.144 6.289 -2.752 1 96.31 112 MET B O 1
ATOM 2057 N N . ALA B 1 113 ? 0.09 8.531 -3.307 1 93.94 113 ALA B N 1
ATOM 2058 C CA . ALA B 1 113 ? 0.537 8.289 -4.676 1 93.94 113 ALA B CA 1
ATOM 2059 C C . ALA B 1 113 ? 2.043 8.492 -4.805 1 93.94 113 ALA B C 1
ATOM 2061 O O . ALA B 1 113 ? 2.619 9.359 -4.145 1 93.94 113 ALA B O 1
ATOM 2062 N N . SER B 1 114 ? 2.686 7.621 -5.602 1 83.38 114 SER B N 1
ATOM 2063 C CA . SER B 1 114 ? 4.125 7.738 -5.82 1 83.38 114 SER B CA 1
ATOM 2064 C C . SER B 1 114 ? 4.441 7.949 -7.297 1 83.38 114 SER B C 1
ATOM 2066 O O . SER B 1 114 ? 3.652 7.586 -8.164 1 83.38 114 SER B O 1
ATOM 2068 N N . HIS B 1 115 ? 5.562 8.766 -7.527 1 72.06 115 HIS B N 1
ATOM 2069 C CA . HIS B 1 115 ? 6.043 9.039 -8.875 1 72.06 115 HIS B CA 1
ATOM 2070 C C . HIS B 1 115 ? 6.68 7.797 -9.492 1 72.06 115 HIS B C 1
ATOM 2072 O O . HIS B 1 115 ? 7.293 6.992 -8.789 1 72.06 115 HIS B O 1
ATOM 2078 N N . GLY B 1 116 ? 6.074 7.32 -10.586 1 57.78 116 GLY B N 1
ATOM 2079 C CA . GLY B 1 116 ? 6.953 6.41 -11.305 1 57.78 116 GLY B CA 1
ATOM 2080 C C . GLY B 1 116 ? 7.969 7.125 -12.172 1 57.78 116 GLY B C 1
ATOM 2081 O O . GLY B 1 116 ? 7.625 8.055 -12.906 1 57.78 116 GLY B O 1
ATOM 2082 N N . ARG B 1 117 ? 9.047 7.953 -11.547 1 50.66 117 ARG B N 1
ATOM 2083 C CA . ARG B 1 117 ? 9.914 8.578 -12.539 1 50.66 117 ARG B CA 1
ATOM 2084 C C . ARG B 1 117 ? 10.172 7.641 -13.711 1 50.66 117 ARG B C 1
ATOM 2086 O O . ARG B 1 117 ? 10.406 6.449 -13.523 1 50.66 117 ARG B O 1
ATOM 2093 N N . THR B 1 118 ? 9.641 8.148 -14.891 1 48.59 118 THR B N 1
ATOM 2094 C CA . THR B 1 118 ? 9.836 7.465 -16.156 1 48.59 118 THR B CA 1
ATOM 2095 C C . THR B 1 118 ? 11.328 7.238 -16.422 1 48.59 118 THR B C 1
ATOM 2097 O O . THR B 1 118 ? 11.695 6.652 -17.438 1 48.59 118 THR B O 1
ATOM 2100 N N . GLY B 1 119 ? 12.188 8.391 -16.172 1 45.16 119 GLY B N 1
ATOM 2101 C CA . GLY B 1 119 ? 13.445 8.188 -16.875 1 45.16 119 GLY B CA 1
ATOM 2102 C C . GLY B 1 119 ? 14.07 6.836 -16.594 1 45.16 119 GLY B C 1
ATOM 2103 O O . GLY B 1 119 ? 13.406 5.934 -16.078 1 45.16 119 GLY B O 1
ATOM 2104 N N . LEU B 1 120 ? 15.359 6.836 -16.844 1 43.47 120 LEU B N 1
ATOM 2105 C CA . LEU B 1 120 ? 16.156 5.617 -16.75 1 43.47 120 LEU B CA 1
ATOM 2106 C C . LEU B 1 120 ? 15.82 4.855 -15.477 1 43.47 120 LEU B C 1
ATOM 2108 O O . LEU B 1 120 ? 15.93 3.627 -15.43 1 43.47 120 LEU B O 1
ATOM 2112 N N . ALA B 1 121 ? 16.172 5.438 -14.25 1 46.91 121 ALA B N 1
ATOM 2113 C CA . ALA B 1 121 ? 16.438 4.637 -13.062 1 46.91 121 ALA B CA 1
ATOM 2114 C C . ALA B 1 121 ? 15.148 4.148 -12.422 1 46.91 121 ALA B C 1
ATOM 2116 O O . ALA B 1 121 ? 14.102 4.789 -12.555 1 46.91 121 ALA B O 1
ATOM 2117 N N . ARG B 1 122 ? 15.109 2.877 -11.75 1 50.62 122 ARG B N 1
ATOM 2118 C CA . ARG B 1 122 ? 14.516 1.874 -10.875 1 50.62 122 ARG B CA 1
ATOM 2119 C C . ARG B 1 122 ? 13.766 2.531 -9.719 1 50.62 122 ARG B C 1
ATOM 2121 O O . ARG B 1 122 ? 13.391 1.861 -8.75 1 50.62 122 ARG B O 1
ATOM 2128 N N . VAL B 1 123 ? 13.797 3.965 -9.734 1 55.5 123 VAL B N 1
ATOM 2129 C CA . VAL B 1 123 ? 13.297 4.453 -8.453 1 55.5 123 VAL B CA 1
ATOM 2130 C C . VAL B 1 123 ? 11.805 4.734 -8.555 1 55.5 123 VAL B C 1
ATOM 2132 O O . VAL B 1 123 ? 11.383 5.641 -9.273 1 55.5 123 VAL B O 1
ATOM 2135 N N . PHE B 1 124 ? 10.914 3.863 -8.211 1 61.94 124 PHE B N 1
ATOM 2136 C CA . PHE B 1 124 ? 9.461 3.836 -8.258 1 61.94 124 PHE B CA 1
ATOM 2137 C C . PHE B 1 124 ? 8.859 4.824 -7.266 1 61.94 124 PHE B C 1
ATOM 2139 O O . PHE B 1 124 ? 7.754 5.324 -7.469 1 61.94 124 PHE B O 1
ATOM 2146 N N . TYR B 1 125 ? 9.758 5.176 -6.316 1 70.69 125 TYR B N 1
ATOM 2147 C CA . TYR B 1 125 ? 9.125 5.996 -5.289 1 70.69 125 TYR B CA 1
ATOM 2148 C C . TYR B 1 125 ? 9.883 7.305 -5.102 1 70.69 125 TYR B C 1
ATOM 2150 O O . TYR B 1 125 ? 11.117 7.324 -5.109 1 70.69 125 TYR B O 1
ATOM 2158 N N . GLY B 1 126 ? 9.109 8.391 -5.137 1 80.62 126 GLY B N 1
ATOM 2159 C CA . GLY B 1 126 ? 9.734 9.617 -4.66 1 80.62 126 GLY B CA 1
ATOM 2160 C C . GLY B 1 126 ? 10.281 9.5 -3.254 1 80.62 126 GLY B C 1
ATOM 2161 O O . GLY B 1 126 ? 10.023 8.516 -2.561 1 80.62 126 GLY B O 1
ATOM 2162 N N . SER B 1 127 ? 10.969 10.422 -2.922 1 85.5 127 SER B N 1
ATOM 2163 C CA . SER B 1 127 ? 11.711 10.383 -1.663 1 85.5 127 SER B CA 1
ATOM 2164 C C . SER B 1 127 ? 10.766 10.305 -0.47 1 85.5 127 SER B C 1
ATOM 2166 O O . SER B 1 127 ? 11.07 9.648 0.53 1 85.5 127 SER B O 1
ATOM 2168 N N . ILE B 1 128 ? 9.609 10.93 -0.61 1 90.81 128 ILE B N 1
ATOM 2169 C CA . ILE B 1 128 ? 8.672 10.922 0.508 1 90.81 128 ILE B CA 1
ATOM 2170 C C . ILE B 1 128 ? 8.031 9.539 0.635 1 90.81 128 ILE B C 1
ATOM 2172 O O . ILE B 1 128 ? 8 8.961 1.723 1 90.81 128 ILE B O 1
ATOM 2176 N N . ALA B 1 129 ? 7.527 9.047 -0.492 1 90.44 129 ALA B N 1
ATOM 2177 C CA . ALA B 1 129 ? 6.953 7.703 -0.458 1 90.44 129 ALA B CA 1
ATOM 2178 C C . ALA B 1 129 ? 7.977 6.68 0.028 1 90.44 129 ALA B C 1
ATOM 2180 O O . ALA B 1 129 ? 7.66 5.816 0.849 1 90.44 129 ALA B O 1
ATOM 2181 N N . ALA B 1 130 ? 9.195 6.824 -0.41 1 86.5 130 ALA B N 1
ATOM 2182 C CA . ALA B 1 130 ? 10.266 5.922 0.011 1 86.5 130 ALA B CA 1
ATOM 2183 C C . ALA B 1 130 ? 10.508 6.023 1.514 1 86.5 130 ALA B C 1
ATOM 2185 O O . ALA B 1 130 ? 10.664 5.008 2.195 1 86.5 130 ALA B O 1
ATOM 2186 N N . GLY B 1 131 ? 10.586 7.273 1.991 1 89.31 131 GLY B N 1
ATOM 2187 C CA . GLY B 1 131 ? 10.797 7.492 3.414 1 89.31 131 GLY B CA 1
ATOM 2188 C C . GLY B 1 131 ? 9.688 6.906 4.273 1 89.31 131 GLY B C 1
ATOM 2189 O O . GLY B 1 131 ? 9.961 6.277 5.297 1 89.31 131 GLY B O 1
ATOM 2190 N N . VAL B 1 132 ? 8.43 7.09 3.848 1 92.94 132 VAL B N 1
ATOM 2191 C CA . VAL B 1 132 ? 7.285 6.559 4.586 1 92.94 132 VAL B CA 1
ATOM 2192 C C . VAL B 1 132 ? 7.297 5.035 4.527 1 92.94 132 VAL B C 1
ATOM 2194 O O . VAL B 1 132 ? 7.105 4.367 5.547 1 92.94 132 VAL B O 1
ATOM 2197 N N . LEU B 1 133 ? 7.57 4.543 3.377 1 88.62 133 LEU B N 1
ATOM 2198 C CA . LEU B 1 133 ? 7.637 3.098 3.182 1 88.62 133 LEU B CA 1
ATOM 2199 C C . LEU B 1 133 ? 8.68 2.471 4.105 1 88.62 133 LEU B C 1
ATOM 2201 O O . LEU B 1 133 ? 8.445 1.404 4.676 1 88.62 133 LEU B O 1
ATOM 2205 N N . ASN B 1 134 ? 9.734 3.078 4.309 1 86.19 134 ASN B N 1
ATOM 2206 C CA . ASN B 1 134 ? 10.852 2.541 5.074 1 86.19 134 ASN B CA 1
ATOM 2207 C C . ASN B 1 134 ? 10.594 2.613 6.574 1 86.19 134 ASN B C 1
ATOM 2209 O O . ASN B 1 134 ? 11.164 1.845 7.348 1 86.19 134 ASN B O 1
ATOM 2213 N N . GLN B 1 135 ? 9.625 3.498 6.91 1 89 135 GLN B N 1
ATOM 2214 C CA . GLN B 1 135 ? 9.578 3.795 8.336 1 89 135 GLN B CA 1
ATOM 2215 C C . GLN B 1 135 ? 8.188 3.533 8.906 1 89 135 GLN B C 1
ATOM 2217 O O . GLN B 1 135 ? 8.016 3.443 10.125 1 89 135 GLN B O 1
ATOM 2222 N N . ALA B 1 136 ? 7.242 3.463 8.031 1 88.75 136 ALA B N 1
ATOM 2223 C CA . ALA B 1 136 ? 5.871 3.346 8.516 1 88.75 136 ALA B CA 1
ATOM 2224 C C . ALA B 1 136 ? 5.66 2.023 9.25 1 88.75 136 ALA B C 1
ATOM 2226 O O . ALA B 1 136 ? 6.18 0.985 8.828 1 88.75 136 ALA B O 1
ATOM 2227 N N . ASP B 1 137 ? 4.91 2.01 10.305 1 88.44 137 ASP B N 1
ATOM 2228 C CA . ASP B 1 137 ? 4.562 0.825 11.078 1 88.44 137 ASP B CA 1
ATOM 2229 C C . ASP B 1 137 ? 3.09 0.462 10.906 1 88.44 137 ASP B C 1
ATOM 2231 O O . ASP B 1 137 ? 2.514 -0.246 11.734 1 88.44 137 ASP B O 1
ATOM 2235 N N . ARG B 1 138 ? 2.492 1.074 9.922 1 92.75 138 ARG B N 1
ATOM 2236 C CA . ARG B 1 138 ? 1.082 0.853 9.617 1 92.75 138 ARG B CA 1
ATOM 2237 C C . ARG B 1 138 ? 0.883 0.508 8.148 1 92.75 138 ARG B C 1
ATOM 2239 O O . ARG B 1 138 ? 1.762 0.764 7.32 1 92.75 138 ARG B O 1
ATOM 2246 N N . PRO B 1 139 ? -0.266 -0.077 7.855 1 96.69 139 PRO B N 1
ATOM 2247 C CA . PRO B 1 139 ? -0.563 -0.406 6.461 1 96.69 139 PRO B CA 1
ATOM 2248 C C . PRO B 1 139 ? -0.439 0.799 5.531 1 96.69 139 PRO B C 1
ATOM 2250 O O . PRO B 1 139 ? -0.763 1.923 5.926 1 96.69 139 PRO B O 1
ATOM 2253 N N . LEU B 1 140 ? 0.077 0.535 4.363 1 96.31 140 LEU B N 1
ATOM 2254 C CA . LEU B 1 140 ? 0.249 1.559 3.336 1 96.31 140 LEU B CA 1
ATOM 2255 C C . LEU B 1 140 ? -0.46 1.16 2.047 1 96.31 140 LEU B C 1
ATOM 2257 O O . LEU B 1 140 ? -0.289 0.04 1.56 1 96.31 140 LEU B O 1
ATOM 2261 N N . LEU B 1 141 ? -1.301 2.01 1.571 1 97.69 141 LEU B N 1
ATOM 2262 C CA . LEU B 1 141 ? -1.851 1.903 0.224 1 97.69 141 LEU B CA 1
ATOM 2263 C C . LEU B 1 141 ? -1.115 2.83 -0.738 1 97.69 141 LEU B C 1
ATOM 2265 O O . LEU B 1 141 ? -1.132 4.051 -0.565 1 97.69 141 LEU B O 1
ATOM 2269 N N . LEU B 1 142 ? -0.467 2.242 -1.742 1 95.19 142 LEU B N 1
ATOM 2270 C CA . LEU B 1 142 ? 0.339 2.992 -2.697 1 95.19 142 LEU B CA 1
ATOM 2271 C C . LEU B 1 142 ? -0.189 2.811 -4.117 1 95.19 142 LEU B C 1
ATOM 2273 O O . LEU B 1 142 ? -0.554 1.701 -4.508 1 95.19 142 LEU B O 1
ATOM 2277 N N . ILE B 1 143 ? -0.277 3.92 -4.816 1 93.81 143 ILE B N 1
ATOM 2278 C CA . ILE B 1 143 ? -0.573 3.816 -6.238 1 93.81 143 ILE B CA 1
ATOM 2279 C C . ILE B 1 143 ? 0.49 4.559 -7.043 1 93.81 143 ILE B C 1
ATOM 2281 O O . ILE B 1 143 ? 1.146 5.469 -6.527 1 93.81 143 ILE B O 1
ATOM 2285 N N . ARG B 1 144 ? 0.782 4.043 -8.227 1 86.19 144 ARG B N 1
ATOM 2286 C CA . ARG B 1 144 ? 1.714 4.723 -9.125 1 86.19 144 ARG B CA 1
ATOM 2287 C C . ARG B 1 144 ? 0.988 5.742 -10 1 86.19 144 ARG B C 1
ATOM 2289 O O . ARG B 1 144 ? -0.068 5.441 -10.555 1 86.19 144 ARG B O 1
ATOM 2296 N N . SER B 1 145 ? 1.604 6.973 -9.867 1 75.94 145 SER B N 1
ATOM 2297 C CA . SER B 1 145 ? 1.052 8.023 -10.711 1 75.94 145 SER B CA 1
ATOM 2298 C C . SER B 1 145 ? 1.362 7.773 -12.188 1 75.94 145 SER B C 1
ATOM 2300 O O . SER B 1 145 ? 2.453 7.312 -12.523 1 75.94 145 SER B O 1
ATOM 2302 N N . GLN B 1 146 ? 0.49 7.258 -13.039 1 61.75 146 GLN B N 1
ATOM 2303 C CA . GLN B 1 146 ? 0.742 7.066 -14.461 1 61.75 146 GLN B CA 1
ATOM 2304 C C . GLN B 1 146 ? 1.069 8.391 -15.148 1 61.75 146 GLN B C 1
ATOM 2306 O O . GLN B 1 146 ? 0.519 9.438 -14.789 1 61.75 146 GLN B O 1
ATOM 2311 N N . SER B 1 147 ? 2.479 8.633 -15.328 1 49.19 147 SER B N 1
ATOM 2312 C CA . SER B 1 147 ? 2.861 9.805 -16.109 1 49.19 147 SER B CA 1
ATOM 2313 C C . SER B 1 147 ? 1.903 10.039 -17.266 1 49.19 147 SER B C 1
ATOM 2315 O O . SER B 1 147 ? 1.478 9.086 -17.922 1 49.19 147 SER B O 1
ATOM 2317 N N . ASP B 1 148 ? 1.047 10.984 -17.234 1 41.28 148 ASP B N 1
ATOM 2318 C CA . ASP B 1 148 ? 0.544 11.516 -18.5 1 41.28 148 ASP B CA 1
ATOM 2319 C C . ASP B 1 148 ? 1.67 11.656 -19.531 1 41.28 148 ASP B C 1
ATOM 2321 O O . ASP B 1 148 ? 2.68 12.312 -19.266 1 41.28 148 ASP B O 1
ATOM 2325 N N . ASN B 1 149 ? 2.082 10.586 -20.25 1 34.69 149 ASN B N 1
ATOM 2326 C CA . ASN B 1 149 ? 2.637 11.109 -21.484 1 34.69 149 ASN B CA 1
ATOM 2327 C C . ASN B 1 149 ? 1.789 12.258 -22.047 1 34.69 149 ASN B C 1
ATOM 2329 O O . ASN B 1 149 ? 0.559 12.188 -22.016 1 34.69 149 ASN B O 1
#

Sequence (298 aa):
MYHTILVPLDGSKRAEMILPHVEAMAHAFQSKVIFLQVIEPAASLVTPYDMVPYYDAELAEQWVNEARTYLTGLEGEFREKKIEAQAVVEQGPVVRTILDVAEREQVDLIAMASHGRTGLARVFYGSIAAGVLNQADRPLLLIRSQSDNMYHTILVPLDGSKRAEMILPHVEAMAHAFQSKVIFLQVIEPAASLVTPYDMVPYYDAELAEQWVNEARTYLTGLEGEFREKKIEAQAVVEQGPVVRTILDVAEREQVDLIAMASHGRTGLARVFYGSIAAGVLNQADRPLLLIRSQSDN

Nearest PDB structures (foldseek):
  4r2l-assembly1_A-2  TM=7.417E-01  e=2.235E-10  Salmonella enterica subsp. enterica serovar Typhimurium str. LT2
  3ab8-assembly1_A  TM=8.245E-01  e=4.631E-07  Thermus thermophilus HB8
  4r2k-assembly1_A-2  TM=7.983E-01  e=3.074E-06  Salmonella enterica subsp. enterica serovar Typhimurium str. LT2
  5cb0-assembly1_A  TM=7.722E-01  e=3.991E-06  Escherichia coli K-12
  5cb0-assembly1_B  TM=7.775E-01  e=7.180E-06  Escherichia coli K-12